Protein 9JL0 (pdb70)

Solvent-accessible surface area: 12323 Å² total; per-residue (Å²): 127,39,21,148,23,65,40,93,172,28,138,3,153,104,41,56,152,7,75,1,51,0,53,13,85,50,126,67,48,47,113,14,1,10,0,0,12,1,108,68,108,60,43,11,90,2,52,15,13,0,34,1,16,188,100,143,66,68,38,8,154,111,34,67,89,137,62,8,32,18,112,60,72,106,80,56,36,10,5,0,10,2,38,141,2,76,137,127,8,30,0,25,5,0,0,4,7,58,7,108,29,22,14,64,30,4,65,30,1,32,0,49,31,86,197,128,38,16,153,22,60,39,114,140,18,137,0,155,125,38,38,138,4,51,1,52,0,63,11,88,47,126,80,36,49,115,10,1,10,0,0,20,3,104,79,78,68,44,1,156,5,47,17,9,2,36,1,12,199,107,92,91,49,37,8,156,129,41,66,89,162,62,11,38,20,102,72,67,106,101,47,42,10,8,0,15,0,59,179,3,99,148,115,20,32,0,27,5,0,0,3,6,54,9,127,34,20,13,68,11,2,60,25,2,19,0,44,39,98,191

B-factor: mean 31.47, std 13.24, range [7.71, 86.8]

Secondary structure (DSSP, 8-state):
--EEESSS-EE--TT--EEEEEEE--SS--S-EEEEEE-SSTTPPEEEEEEE-SS-EEE-TTS-TTTEEEEEEETTEEEEEESS--GGG-EEEEEEEEETTEEEEPPPEEEE---/--EEESSS-EE--TT--EEEEEEE--SSPPS-EEEEEE-SSTTPPPEEEEEE-SS-EEE-TTS-TTTEEEEEEETTEEEEEESS--GGG-EEEEEEEEETTEEEE---EEEE---

Radius of gyration: 17.97 Å; Cα contacts (8 Å, |Δi|>4): 551; chains: 2; bounding box: 42×47×45 Å

Organism: Felis catus (NCBI:txid9685)

Foldseek 3Di:
DQWDKPQLAAADDFFAKDKIKIFGPDPFWDFWKWKWWWAPDPVTDIHTAWTDGPPDIDGDPPDDCCQKNKYAPDHRMIMIMGRGDDQVRFGWMWMWIAGPNDIDIDDTHGHYYDD/DQKDKDQLAAADDFFAKDKIKIFGPDPDFDFWKWKWWFAPDPPTDIHTAWIEGPVDIDGDPVDDCCQKHKYDPDRGMIMIMGRGDDQVRFGWMWMWTGDPNDIDIDDTHGHHYND

Nearest PDB structures (foldseek):
  5ebg-assembly1_B  TM=9.471E-01  e=9.983E-15  Bos taurus
  5edx-assembly1_B  TM=9.430E-01  e=2.008E-14  Sus scrofa
  3qzw-assembly2_I  TM=9.539E-01  e=2.627E-14  Homo sapiens
  2q3a-assembly1_B  TM=9.530E-01  e=9.046E-14  unclassified
  8v62-assembly1_D  TM=8.052E-01  e=4.785E-07  Lama glama

Structure (mmCIF, N/CA/C/O backbone):
data_9JL0
#
_entry.id   9JL0
#
_cell.length_a   132.750
_cell.length_b   132.750
_cell.length_c   44.660
_cell.angle_alpha   90.00
_cell.angle_beta   90.00
_cell.angle_gamma   90.00
#
_symmetry.space_group_name_H-M   'P 41 21 2'
#
loop_
_entity.id
_entity.type
_entity.pdbx_description
1 polymer 'T-cell surface glycoprotein CD8 alpha chain'
2 water water
#
loop_
_atom_site.group_PDB
_atom_site.id
_atom_site.type_symbol
_atom_site.label_atom_id
_atom_site.label_alt_id
_atom_site.label_comp_id
_atom_site.label_asym_id
_atom_site.label_entity_id
_atom_site.label_seq_id
_atom_site.pdbx_PDB_ins_code
_atom_site.Cartn_x
_atom_site.Cartn_y
_atom_site.Cartn_z
_atom_site.occupancy
_atom_site.B_iso_or_equiv
_atom_site.auth_seq_id
_atom_site.auth_comp_id
_atom_site.auth_asym_id
_atom_site.auth_atom_id
_atom_site.pdbx_PDB_model_num
ATOM 1 N N . SER A 1 3 ? 49.372 26.680 7.459 1.00 58.06 3 SER A N 1
ATOM 2 C CA . SER A 1 3 ? 49.367 25.284 7.901 1.00 52.04 3 SER A CA 1
ATOM 3 C C . SER A 1 3 ? 47.935 24.764 8.042 1.00 38.89 3 SER A C 1
ATOM 4 O O . SER A 1 3 ? 47.360 24.767 9.125 1.00 38.79 3 SER A O 1
ATOM 7 N N . PRO A 1 4 ? 47.354 24.318 6.931 1.00 28.02 4 PRO A N 1
ATOM 8 C CA . PRO A 1 4 ? 45.992 23.766 6.991 1.00 21.33 4 PRO A CA 1
ATOM 9 C C . PRO A 1 4 ? 45.894 22.436 7.717 1.00 27.13 4 PRO A C 1
ATOM 10 O O . PRO A 1 4 ? 44.813 22.111 8.227 1.00 32.80 4 PRO A O 1
ATOM 14 N N . PHE A 1 5 ? 46.959 21.644 7.761 1.00 17.98 5 PHE A N 1
ATOM 15 C CA . PHE A 1 5 ? 46.860 20.286 8.262 1.00 16.76 5 PHE A CA 1
ATOM 16 C C . PHE A 1 5 ? 48.088 19.954 9.083 1.00 27.27 5 PHE A C 1
ATOM 17 O O . PHE A 1 5 ? 49.177 20.478 8.839 1.00 23.52 5 PHE A O 1
ATOM 25 N N . ARG A 1 6 ? 47.903 19.044 10.034 1.00 25.25 6 ARG A N 1
ATOM 26 C CA . ARG A 1 6 ? 49.006 18.380 10.706 1.00 23.17 6 ARG A CA 1
ATOM 27 C C . ARG A 1 6 ? 48.967 16.904 10.329 1.00 33.39 6 ARG A C 1
ATOM 28 O O . ARG A 1 6 ? 47.925 16.248 10.464 1.00 22.48 6 ARG A O 1
ATOM 36 N N . LEU A 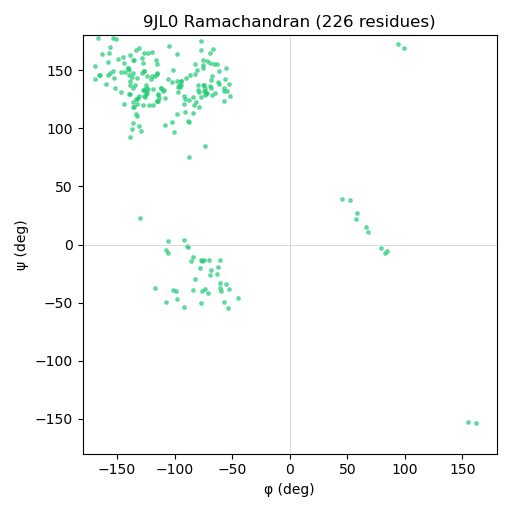1 7 ? 50.092 16.407 9.820 1.00 23.01 7 LEU A N 1
ATOM 37 C CA . LEU A 1 7 ? 50.242 15.042 9.350 1.00 17.24 7 LEU A CA 1
ATOM 38 C C . LEU A 1 7 ? 51.139 14.316 10.339 1.00 18.51 7 LEU A C 1
ATOM 39 O O . LEU A 1 7 ? 52.185 14.844 10.723 1.00 21.21 7 LEU A O 1
ATOM 44 N N . SER A 1 8 ? 50.744 13.125 10.761 1.00 19.82 8 SER A N 1
ATOM 45 C CA . SER A 1 8 ? 51.481 12.729 11.950 1.00 37.19 8 SER A CA 1
ATOM 46 C C . SER A 1 8 ? 52.700 11.926 11.516 1.00 56.03 8 SER A C 1
ATOM 47 O O . SER A 1 8 ? 53.822 12.279 11.903 1.00 76.30 8 SER A O 1
ATOM 50 N N . PRO A 1 9 ? 52.558 10.869 10.714 1.00 35.01 9 PRO A N 1
ATOM 51 C CA . PRO A 1 9 ? 53.707 10.445 9.906 1.00 20.74 9 PRO A CA 1
ATOM 52 C C . PRO A 1 9 ? 53.775 11.404 8.720 1.00 22.47 9 PRO A C 1
ATOM 53 O O . PRO A 1 9 ? 52.807 11.521 7.964 1.00 19.00 9 PRO A O 1
ATOM 57 N N . VAL A 1 10 ? 54.880 12.149 8.610 1.00 15.26 10 VAL A N 1
ATOM 58 C CA . VAL A 1 10 ? 55.045 13.026 7.451 1.00 16.80 10 VAL A CA 1
ATOM 59 C C . VAL A 1 10 ? 55.649 12.272 6.281 1.00 21.57 10 VAL A C 1
ATOM 60 O O . VAL A 1 10 ? 55.577 12.749 5.138 1.00 24.29 10 VAL A O 1
ATOM 64 N N . ARG A 1 11 ? 56.192 11.100 6.553 1.00 25.55 11 ARG A N 1
ATOM 65 C CA . ARG A 1 11 ? 56.784 10.239 5.510 1.00 25.37 11 ARG A CA 1
ATOM 66 C C . ARG A 1 11 ? 56.806 8.794 6.008 1.00 24.21 11 ARG A C 1
ATOM 67 O O . ARG A 1 11 ? 56.962 8.595 7.202 1.00 22.08 11 ARG A O 1
ATOM 75 N N . VAL A 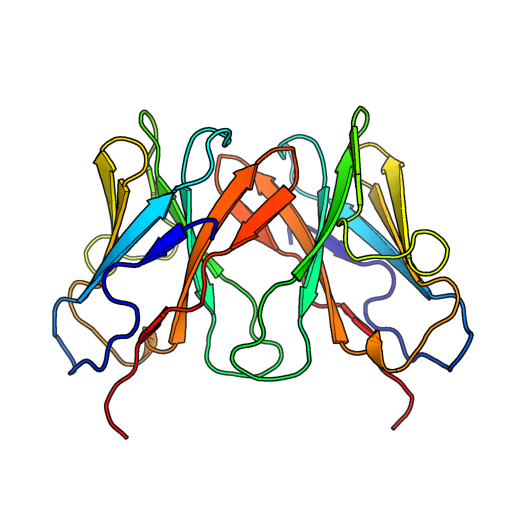1 12 ? 56.623 7.846 5.100 1.00 19.75 12 VAL A N 1
ATOM 76 C CA . VAL A 1 12 ? 56.743 6.440 5.462 1.00 26.99 12 VAL A CA 1
ATOM 77 C C . VAL A 1 12 ? 57.739 5.782 4.526 1.00 21.58 12 VAL A C 1
ATOM 78 O O . VAL A 1 12 ? 57.595 5.861 3.301 1.00 27.46 12 VAL A O 1
ATOM 82 N N . GLU A 1 13 ? 58.732 5.125 5.100 1.00 15.63 13 GLU A N 1
ATOM 83 C CA . GLU A 1 13 ? 59.566 4.169 4.379 1.00 30.19 13 GLU A CA 1
ATOM 84 C C . GLU A 1 13 ? 59.178 2.787 4.892 1.00 25.16 13 GLU A C 1
ATOM 85 O O . GLU A 1 13 ? 59.559 2.403 6.000 1.00 31.74 13 GLU A O 1
ATOM 91 N N . GLY A 1 14 ? 58.398 2.048 4.100 1.00 30.17 14 GLY A N 1
ATOM 92 C CA . GLY A 1 14 ? 57.800 0.811 4.558 1.00 28.72 14 GLY A CA 1
ATOM 93 C C . GLY A 1 14 ? 58.465 -0.441 4.007 1.00 27.73 14 GLY A C 1
ATOM 94 O O . GLY A 1 14 ? 59.314 -0.397 3.127 1.00 28.66 14 GLY A O 1
ATOM 95 N N . ARG A 1 15 ? 58.068 -1.583 4.563 1.00 28.54 15 ARG A N 1
ATOM 96 C CA . ARG A 1 15 ? 58.403 -2.873 3.981 1.00 20.88 15 ARG A CA 1
ATOM 97 C C . ARG A 1 15 ? 57.121 -3.550 3.532 1.00 17.66 15 ARG A C 1
ATOM 98 O O . ARG A 1 15 ? 56.041 -3.253 4.040 1.00 26.08 15 ARG A O 1
ATOM 106 N N . LEU A 1 16 ? 57.243 -4.453 2.565 1.00 21.44 16 LEU A N 1
ATOM 107 C CA . LEU A 1 16 ? 56.075 -5.156 2.045 1.00 22.86 16 LEU A CA 1
ATOM 108 C C . LEU A 1 16 ? 55.326 -5.871 3.162 1.00 23.11 16 LEU A C 1
ATOM 109 O O . LEU A 1 16 ? 55.932 -6.402 4.097 1.00 22.09 16 LEU A O 1
ATOM 114 N N . GLY A 1 17 ? 53.994 -5.863 3.074 1.00 16.58 17 GLY A N 1
ATOM 115 C CA . GLY A 1 17 ? 53.169 -6.587 4.019 1.00 18.59 17 GLY A CA 1
ATOM 116 C C . GLY A 1 17 ? 52.888 -5.870 5.322 1.00 19.28 17 GLY A C 1
ATOM 117 O O . GLY A 1 17 ? 52.063 -6.346 6.111 1.00 26.89 17 GLY A O 1
ATOM 118 N N . GLN A 1 18 ? 53.513 -4.729 5.560 1.00 19.02 18 GLN A N 1
ATOM 119 C CA . GLN A 1 18 ? 53.375 -4.032 6.821 1.00 17.36 18 GLN A CA 1
ATOM 120 C C . GLN A 1 18 ? 52.103 -3.195 6.839 1.00 21.16 18 GLN A C 1
ATOM 121 O O . GLN A 1 18 ? 51.637 -2.708 5.803 1.00 18.47 18 GLN A O 1
ATOM 127 N N . ARG A 1 19 ? 51.509 -3.087 8.030 1.00 17.17 19 ARG A N 1
ATOM 128 C CA . ARG A 1 19 ? 50.385 -2.195 8.247 1.00 17.17 19 ARG A CA 1
ATOM 129 C C . ARG A 1 19 ? 50.900 -0.759 8.371 1.00 15.72 19 ARG A C 1
ATOM 130 O O . ARG A 1 19 ? 51.818 -0.485 9.147 1.00 27.52 19 ARG A O 1
ATOM 138 N N . VAL A 1 20 ? 50.336 0.138 7.570 1.00 14.21 20 VAL A N 1
ATOM 139 C CA . VAL A 1 20 ? 50.720 1.547 7.506 1.00 14.45 20 VAL A CA 1
ATOM 140 C C . VAL A 1 20 ? 49.484 2.369 7.821 1.00 17.27 20 VAL A C 1
ATOM 141 O O . VAL A 1 20 ? 48.477 2.278 7.104 1.00 23.02 20 VAL A O 1
ATOM 145 N N . GLU A 1 21 ? 49.547 3.173 8.876 1.00 16.97 21 GLU A N 1
ATOM 146 C CA . GLU A 1 21 ? 48.434 4.046 9.219 1.00 17.38 21 GLU A CA 1
ATOM 147 C C . GLU A 1 21 ? 48.863 5.498 9.071 1.00 15.19 21 GLU A C 1
ATOM 148 O O . GLU A 1 21 ? 49.842 5.922 9.688 1.00 20.21 21 GLU A O 1
ATOM 154 N N . LEU A 1 22 ? 48.133 6.252 8.247 1.00 24.90 22 LEU A N 1
ATOM 155 C CA . LEU A 1 22 ? 48.320 7.691 8.088 1.00 19.03 22 LEU A CA 1
ATOM 156 C C . LEU A 1 22 ? 47.255 8.467 8.860 1.00 20.05 22 LEU A C 1
ATOM 157 O O . LEU A 1 22 ? 46.122 8.005 9.028 1.00 17.31 22 LEU A O 1
ATOM 162 N N . GLN A 1 23 ? 47.620 9.670 9.309 1.00 17.99 23 GLN A N 1
ATOM 163 C CA . GLN A 1 23 ? 46.691 10.494 10.061 1.00 16.12 23 GLN A CA 1
ATOM 164 C C . GLN A 1 23 ? 46.765 11.939 9.609 1.00 21.45 23 GLN A C 1
ATOM 165 O O . GLN A 1 23 ? 47.846 12.469 9.317 1.00 23.78 23 GLN A O 1
ATOM 171 N N . CYS A 1 24 ? 45.595 12.568 9.621 1.00 26.62 24 CYS A N 1
ATOM 172 C CA . CYS A 1 24 ? 45.364 13.917 9.138 1.00 29.26 24 CYS A CA 1
ATOM 173 C C . CYS A 1 24 ? 44.584 14.669 10.202 1.00 31.27 24 CYS A C 1
ATOM 174 O O . CYS A 1 24 ? 43.510 14.207 10.613 1.00 25.04 24 CYS A O 1
ATOM 177 N N . GLU A 1 25 ? 45.087 15.818 10.629 1.00 23.05 25 GLU A N 1
ATOM 178 C CA . GLU A 1 25 ? 44.334 16.708 11.509 1.00 22.09 25 GLU A CA 1
ATOM 179 C C . GLU A 1 25 ? 44.049 18.019 10.784 1.00 17.25 25 GLU A C 1
ATOM 180 O O . GLU A 1 25 ? 44.974 18.704 10.330 1.00 22.62 25 GLU A O 1
ATOM 186 N N . VAL A 1 26 ? 42.776 18.372 10.686 1.00 23.01 26 VAL A N 1
ATOM 187 C CA . VAL A 1 26 ? 42.401 19.645 10.083 1.00 28.04 26 VAL A CA 1
ATOM 188 C C . VAL A 1 26 ? 42.562 20.743 11.132 1.00 32.41 26 VAL A C 1
ATOM 189 O O . VAL A 1 26 ? 41.967 20.672 12.214 1.00 26.81 26 VAL A O 1
ATOM 193 N N . LEU A 1 27 ? 43.382 21.752 10.817 1.00 30.37 27 LEU A N 1
ATOM 194 C CA . LEU A 1 27 ? 43.655 22.859 11.728 1.00 30.95 27 LEU A CA 1
ATOM 195 C C . LEU A 1 27 ? 42.956 24.162 11.336 1.00 30.50 27 LEU A C 1
ATOM 196 O O . LEU A 1 27 ? 43.023 25.132 12.101 1.00 26.33 27 LEU A O 1
ATOM 201 N N . LEU A 1 28 ? 42.308 24.217 10.173 1.00 34.71 28 LEU A N 1
ATOM 202 C CA . LEU A 1 28 ? 41.507 25.383 9.808 1.00 32.50 28 LEU A CA 1
ATOM 203 C C . LEU A 1 28 ? 40.289 25.493 10.717 1.00 36.39 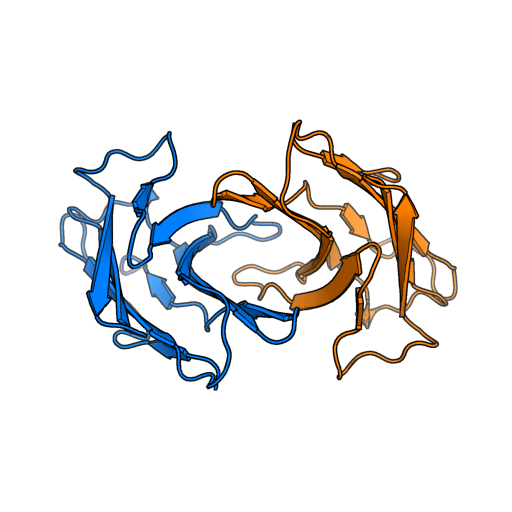28 LEU A C 1
ATOM 204 O O . LEU A 1 28 ? 39.705 24.484 11.134 1.00 38.97 28 LEU A O 1
ATOM 209 N N . SER A 1 29 ? 39.898 26.734 11.019 1.00 40.20 29 SER A N 1
ATOM 210 C CA . SER A 1 29 ? 38.814 26.962 11.970 1.00 47.23 29 SER A CA 1
ATOM 211 C C . SER A 1 29 ? 37.446 26.830 11.318 1.00 51.00 29 SER A C 1
ATOM 212 O O . SER A 1 29 ? 36.472 26.468 11.993 1.00 57.14 29 SER A O 1
ATOM 215 N N . SER A 1 30 ? 37.349 27.137 10.030 1.00 31.36 30 SER A N 1
ATOM 216 C CA . SER A 1 30 ? 36.143 26.891 9.256 1.00 37.61 30 SER A CA 1
ATOM 217 C C . SER A 1 30 ? 36.455 25.841 8.198 1.00 39.99 30 SER A C 1
ATOM 218 O O . SER A 1 30 ? 37.434 25.974 7.459 1.00 54.31 30 SER A O 1
ATOM 221 N N . ALA A 1 31 ? 35.638 24.827 8.133 1.00 36.60 31 ALA A N 1
ATOM 222 C CA . ALA A 1 31 ? 35.816 23.811 7.095 1.00 31.29 31 ALA A CA 1
ATOM 223 C C . ALA A 1 31 ? 34.488 23.127 6.871 1.00 32.84 31 ALA A C 1
ATOM 224 O O . ALA A 1 31 ? 33.706 23.011 7.795 1.00 30.16 31 ALA A O 1
ATOM 226 N N . ALA A 1 32 ? 34.279 22.718 5.641 1.00 30.22 32 ALA A N 1
ATOM 227 C CA . ALA A 1 32 ? 33.066 21.983 5.300 1.00 37.20 32 ALA A CA 1
ATOM 228 C C . ALA A 1 32 ? 33.071 20.647 6.019 1.00 43.11 32 ALA A C 1
ATOM 229 O O . ALA A 1 32 ? 34.131 20.137 6.357 1.00 42.43 32 ALA A O 1
ATOM 231 N N . PRO A 1 33 ? 31.893 20.068 6.250 1.00 43.57 33 PRO A N 1
ATOM 232 C CA . PRO A 1 33 ? 31.845 18.759 6.846 1.00 49.56 33 PRO A CA 1
ATOM 233 C C . PRO A 1 33 ? 32.713 17.709 6.130 1.00 46.60 33 PRO A C 1
ATOM 234 O O . PRO A 1 33 ? 32.623 17.596 4.936 1.00 37.48 33 PRO A O 1
ATOM 238 N N . GLY A 1 34 ? 33.573 17.013 6.874 1.00 43.51 34 GLY A N 1
ATOM 239 C CA . GLY A 1 34 ? 34.316 15.887 6.290 1.00 41.64 34 GLY A CA 1
ATOM 240 C C . GLY A 1 34 ? 35.738 16.106 5.843 1.00 40.41 34 GLY A C 1
ATOM 241 O O . GLY A 1 34 ? 36.177 17.240 5.803 1.00 43.12 34 GLY A O 1
ATOM 242 N N . CYS A 1 35 ? 36.420 15.010 5.547 1.00 30.83 35 CYS A N 1
ATOM 243 C CA . CYS A 1 35 ? 37.796 15.043 5.021 1.00 25.79 35 CYS A CA 1
ATOM 244 C C . CYS A 1 35 ? 37.894 13.978 3.933 1.00 17.14 35 CYS A C 1
ATOM 245 O O . CYS A 1 35 ? 37.205 12.981 4.006 1.00 22.05 35 CYS A O 1
ATOM 248 N N . THR A 1 36 ? 38.746 14.224 2.960 1.00 15.45 36 THR A N 1
ATOM 249 C CA . THR A 1 36 ? 38.917 13.286 1.835 1.00 22.95 36 THR A CA 1
ATOM 250 C C . THR A 1 36 ? 40.382 12.847 1.720 1.00 24.51 36 THR A C 1
ATOM 251 O O . THR A 1 36 ? 41.256 13.681 1.809 1.00 24.80 36 THR A O 1
ATOM 255 N N . TRP A 1 37 ? 40.601 11.553 1.549 1.00 24.15 37 TRP A N 1
ATOM 256 C CA . TRP A 1 37 ? 41.933 11.001 1.322 1.00 21.33 37 TRP A CA 1
ATOM 257 C C . TRP A 1 37 ? 42.162 10.799 -0.176 1.00 24.11 37 TRP A C 1
ATOM 258 O O . TRP A 1 37 ? 41.324 10.210 -0.869 1.00 21.24 37 TRP A O 1
ATOM 269 N N . LEU A 1 38 ? 43.302 11.276 -0.666 1.00 18.20 38 LEU A N 1
ATOM 270 C CA . LEU A 1 38 ? 43.638 11.193 -2.076 1.00 21.58 38 LEU A CA 1
ATOM 271 C C . LEU A 1 38 ? 44.962 10.460 -2.246 1.00 21.30 38 LEU A C 1
ATOM 272 O O . LEU A 1 38 ? 45.731 10.288 -1.296 1.00 18.82 38 LEU A O 1
ATOM 277 N N . PHE A 1 39 ? 45.231 10.040 -3.480 1.00 20.07 39 PHE A N 1
ATOM 278 C CA . PHE A 1 39 ? 46.449 9.307 -3.805 1.00 19.53 39 PHE A CA 1
ATOM 279 C C . PHE A 1 39 ? 46.976 9.800 -5.137 1.00 26.58 39 PHE A C 1
ATOM 280 O O . PHE A 1 39 ? 46.193 10.119 -6.041 1.00 21.33 39 PHE A O 1
ATOM 288 N N . GLN A 1 40 ? 48.298 9.829 -5.271 1.00 14.10 40 GLN A N 1
ATOM 289 C CA . GLN A 1 40 ? 48.911 10.209 -6.538 1.00 14.86 40 GLN A CA 1
ATOM 290 C C . GLN A 1 40 ? 50.112 9.317 -6.826 1.00 15.52 40 GLN A C 1
ATOM 291 O O . GLN A 1 40 ? 50.974 9.134 -5.962 1.00 20.49 40 GLN A O 1
ATOM 297 N N . LYS A 1 41 ? 50.152 8.748 -8.027 1.00 15.07 41 LYS A N 1
ATOM 298 C CA . LYS A 1 41 ? 51.256 7.882 -8.417 1.00 20.61 41 LYS A CA 1
ATOM 299 C C . LYS A 1 41 ? 52.513 8.701 -8.644 1.00 14.72 41 LYS A C 1
ATOM 300 O O . LYS A 1 41 ? 52.458 9.897 -8.919 1.00 24.04 41 LYS A O 1
ATOM 306 N N . ASN A 1 42 ? 53.659 8.031 -8.551 1.00 21.58 42 ASN A N 1
ATOM 307 C CA . ASN A 1 42 ? 54.958 8.705 -8.626 1.00 25.24 42 ASN A CA 1
ATOM 308 C C . ASN A 1 42 ? 55.429 8.833 -10.072 1.00 21.87 42 ASN A C 1
ATOM 309 O O . ASN A 1 42 ? 56.336 8.128 -10.521 1.00 31.78 42 ASN A O 1
ATOM 314 N N . GLU A 1 43 ? 54.825 9.767 -10.796 1.00 27.20 43 GLU A N 1
ATOM 315 C CA . GLU A 1 43 ? 55.009 9.924 -12.231 1.00 27.98 43 GLU A CA 1
ATOM 316 C C . GLU A 1 43 ? 54.636 11.352 -12.602 1.00 30.39 43 GLU A C 1
ATOM 317 O O . GLU A 1 43 ? 53.887 12.007 -11.864 1.00 26.23 43 GLU A O 1
ATOM 323 N N . PRO A 1 44 ? 55.137 11.876 -13.716 1.00 30.50 44 PRO A N 1
ATOM 324 C CA . PRO A 1 44 ? 54.615 13.151 -14.217 1.00 30.70 44 PRO A CA 1
ATOM 325 C C . PRO A 1 44 ? 53.255 12.972 -14.870 1.00 31.17 44 PRO A C 1
ATOM 326 O O . PRO A 1 44 ? 52.925 11.901 -15.378 1.00 31.01 44 PRO A O 1
ATOM 330 N N . ALA A 1 45 ? 52.472 14.051 -14.868 1.00 30.67 45 ALA A N 1
ATOM 331 C CA . ALA A 1 45 ? 51.081 14.011 -15.309 1.00 29.97 45 ALA A CA 1
ATOM 332 C C . ALA A 1 45 ? 50.254 13.002 -14.514 1.00 32.39 45 ALA A C 1
ATOM 333 O O . ALA A 1 45 ? 49.202 12.557 -14.978 1.00 35.16 45 ALA A O 1
ATOM 335 N N . ALA A 1 46 ? 50.693 12.630 -13.310 1.00 37.03 46 ALA A N 1
ATOM 336 C CA . ALA A 1 46 ? 49.937 11.678 -12.505 1.00 29.44 46 ALA A CA 1
ATOM 337 C C . ALA A 1 46 ? 48.698 12.357 -11.947 1.00 28.90 46 ALA A C 1
ATOM 338 O O . ALA A 1 46 ? 48.777 13.461 -11.409 1.00 29.66 46 ALA A O 1
ATOM 340 N N . ARG A 1 47 ? 47.558 11.698 -12.079 1.00 28.56 47 ARG A N 1
ATOM 341 C CA . ARG A 1 47 ? 46.300 12.275 -11.636 1.00 33.11 47 ARG A CA 1
ATOM 342 C C . ARG A 1 47 ? 46.021 11.897 -10.182 1.00 28.39 47 ARG A C 1
ATOM 343 O O . ARG A 1 47 ? 46.342 10.780 -9.760 1.00 23.91 47 ARG A O 1
ATOM 351 N N . PRO A 1 48 ? 45.438 12.813 -9.411 1.00 22.42 48 PRO A N 1
ATOM 352 C CA . PRO A 1 48 ? 44.988 12.455 -8.066 1.00 21.72 48 PRO A CA 1
ATOM 353 C C . PRO A 1 48 ? 43.816 11.494 -8.142 1.00 26.73 48 PRO A C 1
ATOM 354 O O . PRO A 1 48 ? 42.944 11.608 -9.008 1.00 26.29 48 PRO A O 1
ATOM 358 N N . ILE A 1 49 ? 43.810 10.539 -7.237 1.00 23.39 49 ILE A N 1
ATOM 359 C CA . ILE A 1 49 ? 42.747 9.507 -7.206 1.00 28.22 49 ILE A CA 1
ATOM 360 C C . ILE A 1 49 ? 42.003 9.580 -5.879 1.00 26.15 49 ILE A C 1
ATOM 361 O O . ILE A 1 49 ? 42.658 9.654 -4.841 1.00 24.79 49 ILE A O 1
ATOM 366 N N . PHE A 1 50 ? 40.676 9.538 -5.934 1.00 21.11 50 PHE A N 1
ATOM 367 C CA . PHE A 1 50 ? 39.868 9.492 -4.695 1.00 23.08 50 PHE A CA 1
ATOM 368 C C . PHE A 1 50 ? 39.951 8.104 -4.064 1.00 27.57 50 PHE A C 1
ATOM 369 O O . PHE A 1 50 ? 39.797 7.116 -4.754 1.00 29.13 50 PHE A O 1
ATOM 377 N N . LEU A 1 51 ? 40.202 8.075 -2.765 1.00 28.61 51 LEU A N 1
ATOM 378 C CA . LEU A 1 51 ? 40.276 6.816 -2.002 1.00 27.16 51 LEU A CA 1
ATOM 379 C C . LEU A 1 51 ? 39.217 6.695 -0.911 1.00 24.15 51 LEU A C 1
ATOM 380 O O . LEU A 1 51 ? 38.692 5.610 -0.726 1.00 20.34 51 LEU A O 1
ATOM 385 N N . ALA A 1 52 ? 38.902 7.800 -0.247 1.00 19.70 52 ALA A N 1
ATOM 386 C CA . ALA A 1 52 ? 37.853 7.725 0.781 1.00 20.72 52 ALA A CA 1
ATOM 387 C C . ALA A 1 52 ? 37.318 9.073 1.254 1.00 18.47 52 ALA A C 1
ATOM 388 O O . ALA A 1 52 ? 38.056 10.034 1.278 1.00 23.96 52 ALA A O 1
ATOM 390 N N . TYR A 1 53 ? 36.034 9.091 1.578 1.00 21.10 53 TYR A N 1
ATOM 391 C CA . TYR A 1 53 ? 35.407 10.273 2.194 1.00 23.09 53 TYR A CA 1
ATOM 392 C C . TYR A 1 53 ? 34.987 9.871 3.605 1.00 23.67 53 TYR A C 1
ATOM 393 O O . TYR A 1 53 ? 34.326 8.866 3.778 1.00 22.73 53 TYR A O 1
ATOM 402 N N . LEU A 1 54 ? 35.390 10.669 4.575 1.00 26.14 54 LEU A N 1
ATOM 403 C CA . LEU A 1 54 ? 35.098 10.374 5.996 1.00 25.05 54 LEU A CA 1
ATOM 404 C C . LEU A 1 54 ? 34.378 11.560 6.643 1.00 20.34 54 LEU A C 1
ATOM 405 O O . LEU A 1 54 ? 34.776 12.683 6.405 1.00 18.43 54 LEU A O 1
ATOM 410 N N . SER A 1 55 ? 33.326 11.279 7.405 1.00 26.86 55 SER A N 1
ATOM 411 C CA . SER A 1 55 ? 32.600 12.313 8.134 1.00 27.84 55 SER A CA 1
ATOM 412 C C . SER A 1 55 ? 31.887 11.676 9.317 1.00 30.48 55 SER A C 1
ATOM 413 O O . SER A 1 55 ? 31.809 10.455 9.435 1.00 32.07 55 SER A O 1
ATOM 416 N N . ARG A 1 56 ? 31.357 12.538 10.190 1.00 37.29 56 ARG A N 1
ATOM 417 C CA . ARG A 1 56 ? 30.490 12.111 11.291 1.00 38.69 56 ARG A CA 1
ATOM 418 C C . ARG A 1 56 ? 29.436 11.094 10.848 1.00 37.88 56 ARG A C 1
ATOM 419 O O . ARG A 1 56 ? 29.202 10.097 11.535 1.00 32.48 56 ARG A O 1
ATOM 427 N N . SER A 1 57 ? 28.760 11.342 9.723 1.00 44.42 57 SER A N 1
ATOM 428 C CA . SER A 1 57 ? 27.625 10.502 9.350 1.00 44.68 57 SER A CA 1
ATOM 429 C C . SER A 1 57 ? 27.987 9.421 8.337 1.00 52.92 57 SER A C 1
ATOM 430 O O . SER A 1 57 ? 27.606 8.261 8.512 1.00 59.84 57 SER A O 1
ATOM 433 N N . ARG A 1 58 ? 28.709 9.777 7.276 1.00 56.66 58 ARG A N 1
ATOM 434 C CA . ARG A 1 58 ? 28.958 8.873 6.166 1.00 47.91 58 ARG A CA 1
ATOM 435 C C . ARG A 1 58 ? 30.439 8.538 6.046 1.00 43.97 58 ARG A C 1
ATOM 436 O O . ARG A 1 58 ? 31.312 9.357 6.344 1.00 45.82 58 ARG A O 1
ATOM 444 N N . THR A 1 59 ? 30.698 7.309 5.605 1.00 44.70 59 THR A N 1
ATOM 445 C CA . THR A 1 59 ? 32.011 6.836 5.186 1.00 40.22 59 THR A CA 1
ATOM 446 C C . THR A 1 59 ? 31.870 6.257 3.789 1.00 36.07 59 THR A C 1
ATOM 447 O O . THR A 1 59 ? 31.014 5.402 3.551 1.00 36.70 59 THR A O 1
ATOM 451 N N . LYS A 1 60 ? 32.706 6.713 2.871 1.00 30.94 60 LYS A N 1
ATOM 452 C CA . LYS A 1 60 ? 32.572 6.344 1.467 1.00 25.20 60 LYS A CA 1
ATOM 453 C C . LYS A 1 60 ? 33.929 5.927 0.937 1.00 23.18 60 LYS A C 1
ATOM 454 O O . LYS A 1 60 ? 34.813 6.766 0.764 1.00 27.96 60 LYS A O 1
ATOM 460 N N . LEU A 1 61 ? 34.079 4.643 0.661 1.00 19.82 61 LEU A N 1
ATOM 461 C CA . LEU A 1 61 ? 35.289 4.117 0.057 1.00 22.22 61 LEU A CA 1
ATOM 462 C C . LEU A 1 61 ? 35.141 4.039 -1.462 1.00 23.26 61 LEU A C 1
ATOM 463 O O . LEU A 1 61 ? 34.068 3.711 -1.979 1.00 22.73 61 LEU A O 1
ATOM 468 N N . ALA A 1 62 ? 36.216 4.367 -2.177 1.00 22.67 62 ALA A N 1
ATOM 469 C CA . ALA A 1 62 ? 36.197 4.248 -3.629 1.00 19.44 62 ALA A CA 1
ATOM 470 C C . ALA A 1 62 ? 35.763 2.845 -4.034 1.00 19.97 62 ALA A C 1
ATOM 471 O O . ALA A 1 62 ? 36.185 1.851 -3.438 1.00 27.89 62 ALA A O 1
ATOM 473 N N . GLU A 1 63 ? 34.911 2.769 -5.060 1.00 23.61 63 GLU A N 1
ATOM 474 C CA . GLU A 1 63 ? 34.208 1.521 -5.350 1.00 28.00 63 GLU A CA 1
ATOM 475 C C . GLU A 1 63 ? 35.160 0.393 -5.722 1.00 25.82 63 GLU A C 1
ATOM 476 O O . GLU A 1 63 ? 34.820 -0.778 -5.536 1.00 35.64 63 GLU A O 1
ATOM 482 N N . GLU A 1 64 ? 36.342 0.712 -6.244 1.00 23.10 64 GLU A N 1
ATOM 483 C CA . GLU A 1 64 ? 37.288 -0.297 -6.708 1.00 28.94 64 GLU A CA 1
ATOM 484 C C . GLU A 1 64 ? 38.243 -0.798 -5.620 1.00 38.21 64 GLU A C 1
ATOM 485 O O . GLU A 1 64 ? 39.053 -1.685 -5.902 1.00 43.35 64 GLU A O 1
ATOM 491 N N . LEU A 1 65 ? 38.175 -0.272 -4.394 1.00 34.00 65 LEU A N 1
ATOM 492 C CA . LEU A 1 65 ? 39.122 -0.644 -3.351 1.00 26.07 65 LEU A CA 1
ATOM 493 C C . LEU A 1 65 ? 38.574 -1.764 -2.482 1.00 26.11 65 LEU A C 1
ATOM 494 O O . LEU A 1 65 ? 37.394 -1.779 -2.124 1.00 29.69 65 LEU A O 1
ATOM 499 N N . ASP A 1 66 ? 39.445 -2.678 -2.123 1.00 23.73 66 ASP A N 1
ATOM 500 C CA . ASP A 1 66 ? 39.085 -3.753 -1.209 1.00 26.83 66 ASP A CA 1
ATOM 501 C C . ASP A 1 66 ? 39.213 -3.244 0.227 1.00 31.26 66 ASP A C 1
ATOM 502 O O . ASP A 1 66 ? 40.326 -2.974 0.685 1.00 28.32 66 ASP A O 1
ATOM 507 N N . PRO A 1 67 ? 38.107 -3.114 0.964 1.00 28.50 67 PRO A N 1
ATOM 508 C CA . PRO A 1 67 ? 38.184 -2.559 2.330 1.00 34.79 67 PRO A CA 1
ATOM 509 C C . PRO A 1 67 ? 39.052 -3.374 3.272 1.00 29.84 67 PRO A C 1
ATOM 510 O O . PRO A 1 67 ? 39.361 -2.888 4.361 1.00 32.52 67 PRO A O 1
ATOM 514 N N . LYS A 1 68 ? 39.434 -4.597 2.906 1.00 30.57 68 LYS A N 1
ATOM 515 C CA . LYS A 1 68 ? 40.392 -5.356 3.693 1.00 30.46 68 LYS A CA 1
ATOM 516 C C . LYS A 1 68 ? 41.831 -5.001 3.345 1.00 30.31 68 LYS A C 1
ATOM 517 O O . LYS A 1 68 ? 42.757 -5.422 4.047 1.00 27.48 68 LYS A O 1
ATOM 523 N N . GLN A 1 69 ? 42.047 -4.258 2.270 1.00 22.15 69 GLN A N 1
ATOM 524 C CA . GLN A 1 69 ? 43.381 -3.785 1.941 1.00 22.71 69 GLN A CA 1
ATOM 525 C C . GLN A 1 69 ? 43.586 -2.333 2.327 1.00 19.90 69 GLN A C 1
ATOM 526 O O . GLN A 1 69 ? 44.668 -1.962 2.801 1.00 21.83 69 GLN A O 1
ATOM 532 N N . ILE A 1 70 ? 42.576 -1.496 2.125 1.00 23.41 70 ILE A N 1
ATOM 533 C CA . ILE A 1 70 ? 42.671 -0.073 2.424 1.00 23.04 70 ILE A CA 1
ATOM 534 C C . ILE A 1 70 ? 41.362 0.349 3.062 1.00 27.24 70 ILE A C 1
ATOM 535 O O . ILE A 1 70 ? 40.282 0.052 2.535 1.00 28.35 70 ILE A O 1
ATOM 540 N N . SER A 1 71 ? 41.452 1.026 4.201 1.00 20.34 71 SER A N 1
ATOM 541 C CA . SER A 1 71 ? 40.260 1.504 4.881 1.00 17.84 71 SER A CA 1
ATOM 542 C C . SER A 1 71 ? 40.547 2.847 5.537 1.00 20.65 71 SER A C 1
ATOM 543 O O . SER A 1 71 ? 41.699 3.240 5.732 1.00 21.17 71 SER A O 1
ATOM 546 N N . GLY A 1 72 ? 39.474 3.570 5.855 1.00 32.32 72 GLY A N 1
ATOM 547 C CA . GLY A 1 72 ? 39.596 4.853 6.509 1.00 37.68 72 GLY A CA 1
ATOM 548 C C . GLY A 1 72 ? 38.764 4.904 7.776 1.00 29.37 72 GLY A C 1
ATOM 549 O O . GLY A 1 72 ? 37.890 4.069 8.010 1.00 27.55 72 GLY A O 1
ATOM 550 N N . GLN A 1 73 ? 39.051 5.911 8.597 1.00 27.05 73 GLN A N 1
ATOM 551 C CA . GLN A 1 73 ? 38.289 6.099 9.823 1.00 31.07 73 GLN A CA 1
ATOM 552 C C . GLN A 1 73 ? 38.434 7.527 10.333 1.00 26.03 73 GLN A C 1
ATOM 553 O O . GLN A 1 73 ? 39.534 8.091 10.343 1.00 20.61 73 GLN A O 1
ATOM 559 N N . ARG A 1 74 ? 37.314 8.091 10.777 1.00 24.29 74 ARG A N 1
ATOM 560 C CA . ARG A 1 74 ? 37.300 9.365 11.488 1.00 24.59 74 ARG A CA 1
ATOM 561 C C . ARG A 1 74 ? 37.484 9.093 12.975 1.00 23.59 74 ARG A C 1
ATOM 562 O O . ARG A 1 74 ? 36.583 8.570 13.628 1.00 28.96 74 ARG A O 1
ATOM 570 N N . ILE A 1 75 ? 38.646 9.386 13.537 1.00 23.08 75 ILE A N 1
ATOM 571 C CA . ILE A 1 75 ? 38.922 9.059 14.963 1.00 23.81 75 ILE A CA 1
ATOM 572 C C . ILE A 1 75 ? 38.101 9.989 15.850 1.00 28.40 75 ILE A C 1
ATOM 573 O O . ILE A 1 75 ? 37.579 9.520 16.857 1.00 33.72 75 ILE A O 1
ATOM 578 N N . GLN A 1 76 ? 38.040 11.254 15.480 1.00 24.31 76 GLN A N 1
ATOM 579 C CA . GLN A 1 76 ? 37.283 12.270 16.227 1.00 27.45 76 GLN A CA 1
ATOM 580 C C . GLN A 1 76 ? 37.188 13.478 15.298 1.00 27.67 76 GLN A C 1
ATOM 581 O O . GLN A 1 76 ? 37.726 13.406 14.207 1.00 34.04 76 GLN A O 1
ATOM 587 N N . ASP A 1 77 ? 36.509 14.527 15.723 1.00 27.09 77 ASP A N 1
ATOM 588 C CA . ASP A 1 77 ? 36.429 15.755 14.907 1.00 30.93 77 ASP A CA 1
ATOM 589 C C . ASP A 1 77 ? 37.827 16.272 14.623 1.00 29.89 77 ASP A C 1
ATOM 590 O O . ASP A 1 77 ? 38.617 16.269 15.548 1.00 25.33 77 ASP A O 1
ATOM 595 N N . THR A 1 78 ? 38.101 16.655 13.368 1.00 34.83 78 THR A N 1
ATOM 596 C CA . THR A 1 78 ? 39.422 17.215 12.950 1.00 31.66 78 THR A CA 1
ATOM 597 C C . THR A 1 78 ? 40.528 16.155 13.072 1.00 28.38 78 THR A C 1
ATOM 598 O O . THR A 1 78 ? 41.698 16.548 13.012 1.00 27.19 78 THR A O 1
ATOM 602 N N . LEU A 1 79 ? 40.178 14.874 13.213 1.00 18.50 79 LEU A N 1
ATOM 603 C CA . LEU A 1 79 ? 41.169 13.778 13.117 1.00 19.99 79 LEU A CA 1
ATOM 604 C C . LEU A 1 79 ? 40.669 12.608 12.270 1.00 22.60 79 LEU A C 1
ATOM 605 O O . LEU A 1 79 ? 39.713 11.962 12.636 1.00 23.26 79 LEU A O 1
ATOM 610 N N . TYR A 1 80 ? 41.387 12.348 11.199 1.00 30.02 80 TYR A N 1
ATOM 611 C CA . TYR A 1 80 ? 41.051 11.304 10.205 1.00 25.12 80 TYR A CA 1
ATOM 612 C C . TYR A 1 80 ? 42.236 10.375 9.942 1.00 24.31 80 TYR A C 1
ATOM 613 O O . TYR A 1 80 ? 43.376 10.804 9.960 1.00 20.96 80 TYR A O 1
ATOM 622 N N . SER A 1 81 ? 41.910 9.123 9.661 1.00 16.68 81 SER A N 1
ATOM 623 C CA . SER A 1 81 ? 42.941 8.086 9.480 1.00 19.33 81 SER A CA 1
ATOM 624 C C . SER A 1 81 ? 42.799 7.338 8.160 1.00 24.84 81 SER A C 1
ATOM 625 O O . SER A 1 81 ? 41.696 7.225 7.661 1.00 23.95 81 SER A O 1
ATOM 628 N N . LEU A 1 82 ? 43.922 6.889 7.618 1.00 27.40 82 LEU A N 1
ATOM 629 C CA . LEU A 1 82 ? 43.921 5.992 6.449 1.00 24.32 82 LEU A CA 1
ATOM 630 C C . LEU A 1 82 ? 44.856 4.829 6.780 1.00 22.41 82 LEU A C 1
ATOM 631 O O . LEU A 1 82 ? 45.980 5.069 7.169 1.00 27.50 82 LEU A O 1
ATOM 636 N N . THR A 1 83 ? 44.374 3.614 6.620 1.00 24.97 83 THR A N 1
ATOM 637 C CA . THR A 1 83 ? 45.157 2.417 6.927 1.00 23.25 83 THR A CA 1
ATOM 638 C C . THR A 1 83 ? 45.339 1.561 5.680 1.00 20.79 83 THR A C 1
ATOM 639 O O . THR A 1 83 ? 44.359 1.089 5.095 1.00 23.24 83 THR A O 1
ATOM 643 N N . LEU A 1 84 ? 46.591 1.349 5.291 1.00 24.77 84 LEU A N 1
ATOM 644 C CA . LEU A 1 84 ? 46.953 0.302 4.343 1.00 22.67 84 LEU A CA 1
ATOM 645 C C . LEU A 1 84 ? 47.279 -0.955 5.140 1.00 18.30 84 LEU A C 1
ATOM 646 O O . LEU A 1 84 ? 48.273 -0.991 5.875 1.00 21.33 84 LEU A O 1
ATOM 651 N N . HIS A 1 85 ? 46.453 -1.991 4.988 1.00 18.29 85 HIS A N 1
ATOM 652 C CA . HIS A 1 85 ? 46.569 -3.147 5.869 1.00 15.39 85 HIS A CA 1
ATOM 653 C C . HIS A 1 85 ? 47.801 -3.997 5.550 1.00 25.27 85 HIS A C 1
ATOM 654 O O . HIS A 1 85 ? 48.461 -4.491 6.470 1.00 28.87 85 HIS A O 1
ATOM 661 N N . ARG A 1 86 ? 48.153 -4.165 4.286 1.00 19.68 86 ARG A N 1
ATOM 662 C CA . ARG A 1 86 ? 49.317 -4.999 3.883 1.00 22.11 86 ARG A CA 1
ATOM 663 C C . ARG A 1 86 ? 50.053 -4.267 2.757 1.00 21.88 86 ARG A C 1
ATOM 664 O O . ARG A 1 86 ? 49.727 -4.508 1.610 1.00 25.46 86 ARG A O 1
ATOM 672 N N . PHE A 1 87 ? 51.047 -3.459 3.079 1.00 21.78 87 PHE A N 1
ATOM 673 C CA . PHE A 1 87 ? 51.690 -2.586 2.095 1.00 22.09 87 PHE A CA 1
ATOM 674 C C . PHE A 1 87 ? 52.250 -3.381 0.913 1.00 17.55 87 PHE A C 1
ATOM 675 O O . PHE A 1 87 ? 53.072 -4.288 1.088 1.00 21.19 87 PHE A O 1
ATOM 683 N N . ARG A 1 88 ? 51.820 -3.028 -0.294 1.00 16.96 88 ARG A N 1
ATOM 684 C CA . ARG A 1 88 ? 52.285 -3.693 -1.500 1.00 17.51 88 ARG A CA 1
ATOM 685 C C . ARG A 1 88 ? 52.724 -2.648 -2.521 1.00 15.72 88 ARG A C 1
ATOM 686 O O . ARG A 1 88 ? 52.472 -1.450 -2.367 1.00 16.20 88 ARG A O 1
ATOM 694 N N . LYS A 1 89 ? 53.386 -3.128 -3.577 1.00 21.61 89 LYS A N 1
ATOM 695 C CA . LYS A 1 89 ? 54.037 -2.243 -4.539 1.00 20.98 89 LYS A CA 1
ATOM 696 C C . LYS A 1 89 ? 53.037 -1.304 -5.212 1.00 23.27 89 LYS A C 1
ATOM 697 O O . LYS A 1 89 ? 53.339 -0.127 -5.454 1.00 24.11 89 LYS A O 1
ATOM 703 N N . GLU A 1 90 ? 51.830 -1.795 -5.492 1.00 22.43 90 GLU A N 1
ATOM 704 C CA . GLU A 1 90 ? 50.794 -0.964 -6.097 1.00 18.76 90 GLU A CA 1
ATOM 705 C C . GLU A 1 90 ? 50.393 0.215 -5.212 1.00 24.55 90 GLU A C 1
ATOM 706 O O . GLU A 1 90 ? 49.835 1.193 -5.713 1.00 15.08 90 GLU A O 1
ATOM 712 N N . GLU A 1 91 ? 50.672 0.163 -3.918 1.00 26.47 91 GLU A N 1
ATOM 713 C CA . GLU A 1 91 ? 50.301 1.265 -3.044 1.00 32.25 91 GLU A CA 1
ATOM 714 C C . GLU A 1 91 ? 51.398 2.321 -2.874 1.00 23.36 91 GLU A C 1
ATOM 715 O O . GLU A 1 91 ? 51.204 3.257 -2.095 1.00 22.54 91 GLU A O 1
ATOM 721 N N . GLU A 1 92 ? 52.533 2.217 -3.565 1.00 11.00 92 GLU A N 1
ATOM 722 C CA . GLU A 1 92 ? 53.566 3.246 -3.424 1.00 20.02 92 GLU A CA 1
ATOM 723 C C . GLU A 1 92 ? 53.179 4.517 -4.171 1.00 16.20 92 GLU A C 1
ATOM 724 O O . GLU A 1 92 ? 52.739 4.463 -5.322 1.00 20.81 92 GLU A O 1
AT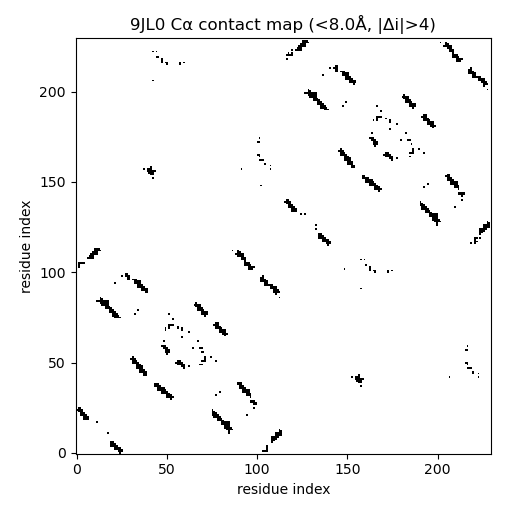OM 730 N N . GLY A 1 93 ? 53.408 5.654 -3.534 1.00 16.07 93 GLY A N 1
ATOM 731 C CA . GLY A 1 93 ? 53.143 6.975 -4.067 1.00 19.43 93 GLY A CA 1
ATOM 732 C C . GLY A 1 93 ? 52.916 7.965 -2.929 1.00 19.11 93 GLY A C 1
ATOM 733 O O . GLY A 1 93 ? 53.421 7.775 -1.826 1.00 18.49 93 GLY A O 1
ATOM 734 N N . TYR A 1 94 ? 52.143 9.009 -3.230 1.00 11.40 94 TYR A N 1
ATOM 735 C CA . TYR A 1 94 ? 51.907 10.135 -2.334 1.00 13.99 94 TYR A CA 1
ATOM 736 C C . TYR A 1 94 ? 50.459 10.119 -1.870 1.00 15.48 94 TYR A C 1
ATOM 737 O O . TYR A 1 94 ? 49.549 9.897 -2.676 1.00 20.40 94 TYR A O 1
ATOM 746 N N . TYR A 1 95 ? 50.258 10.327 -0.571 1.00 15.53 95 TYR A N 1
ATOM 747 C CA . TYR A 1 95 ? 48.940 10.341 0.037 1.00 21.03 95 TYR A CA 1
ATOM 748 C C . TYR A 1 95 ? 48.733 11.693 0.681 1.00 21.08 95 TYR A C 1
ATOM 749 O O . TYR A 1 95 ? 49.680 12.276 1.232 1.00 18.49 95 TYR A O 1
ATOM 758 N N . PHE A 1 96 ? 47.503 12.161 0.565 1.00 11.10 96 PHE A N 1
ATOM 759 C CA . PHE A 1 96 ? 47.186 13.512 1.052 1.00 15.90 96 PHE A CA 1
ATOM 760 C C . PHE A 1 96 ? 45.697 13.650 1.351 1.00 18.35 96 PHE A C 1
ATOM 761 O O . PHE A 1 96 ? 44.902 12.824 0.957 1.00 17.36 96 PHE A O 1
ATOM 769 N N . CYS A 1 97 ? 45.377 14.700 2.081 1.00 24.08 97 CYS A N 1
ATOM 770 C CA . CYS A 1 97 ? 43.995 14.976 2.490 1.00 21.41 97 CYS A CA 1
ATOM 771 C C . CYS A 1 97 ? 43.497 16.270 1.876 1.00 20.01 97 CYS A C 1
ATOM 772 O O . CYS A 1 97 ? 44.299 17.130 1.537 1.00 20.08 97 CYS A O 1
ATOM 775 N N . SER A 1 98 ? 42.189 16.376 1.824 1.00 15.73 98 SER A N 1
ATOM 776 C CA . SER A 1 98 ? 41.573 17.551 1.200 1.00 19.59 98 SER A CA 1
ATOM 777 C C . SER A 1 98 ? 40.383 18.021 2.017 1.00 23.32 98 SER A C 1
ATOM 778 O O . SER A 1 98 ? 39.644 17.184 2.502 1.00 22.15 98 SER A O 1
ATOM 781 N N . VAL A 1 99 ? 40.276 19.325 2.179 1.00 12.60 99 VAL A N 1
ATOM 782 C CA . VAL A 1 99 ? 39.071 19.917 2.789 1.00 16.23 99 VAL A CA 1
ATOM 783 C C . VAL A 1 99 ? 38.750 21.192 2.024 1.00 26.95 99 VAL A C 1
ATOM 784 O O . VAL A 1 99 ? 39.643 21.757 1.409 1.00 25.95 99 VAL A O 1
ATOM 788 N N . VAL A 1 100 ? 37.483 21.558 1.996 1.00 24.01 100 VAL A N 1
ATOM 789 C CA . VAL A 1 100 ? 37.080 22.858 1.482 1.00 18.66 100 VAL A CA 1
ATOM 790 C C . VAL A 1 100 ? 36.908 23.818 2.651 1.00 22.74 100 VAL A C 1
ATOM 791 O O . VAL A 1 100 ? 36.295 23.471 3.668 1.00 29.51 100 VAL A O 1
ATOM 795 N N . SER A 1 101 ? 37.421 25.033 2.503 1.00 21.46 101 SER A N 1
ATOM 796 C CA . SER A 1 101 ? 37.246 26.071 3.508 1.00 21.38 101 SER A CA 1
ATOM 797 C C . SER A 1 101 ? 37.166 27.398 2.787 1.00 19.93 101 SER A C 1
ATOM 798 O O . SER A 1 101 ? 38.030 27.681 1.954 1.00 22.57 101 SER A O 1
ATOM 801 N N . ASN A 1 102 ? 36.161 28.207 3.135 1.00 22.81 102 ASN A N 1
ATOM 802 C CA . ASN A 1 102 ? 35.839 29.457 2.440 1.00 24.37 102 ASN A CA 1
ATOM 803 C C . ASN A 1 102 ? 35.851 29.292 0.918 1.00 23.24 102 ASN A C 1
ATOM 804 O O . ASN A 1 102 ? 36.334 30.142 0.174 1.00 33.04 102 ASN A O 1
ATOM 809 N N . SER A 1 103 ? 35.336 28.154 0.460 1.00 24.94 103 SER A N 1
ATOM 810 C CA . SER A 1 103 ? 35.230 27.783 -0.947 1.00 33.76 103 SER A CA 1
ATOM 811 C C . SER A 1 103 ? 36.587 27.537 -1.597 1.00 27.47 103 SER A C 1
ATOM 812 O O . SER A 1 103 ? 36.661 27.426 -2.820 1.00 31.06 103 SER A O 1
ATOM 815 N N . VAL A 1 104 ? 37.648 27.469 -0.838 1.00 26.14 104 VAL A N 1
ATOM 816 C CA . VAL A 1 104 ? 38.949 27.061 -1.351 1.00 17.18 104 VAL A CA 1
ATOM 817 C C . VAL A 1 104 ? 39.123 25.565 -1.119 1.00 17.12 104 VAL A C 1
ATOM 818 O O . VAL A 1 104 ? 38.765 25.048 -0.058 1.00 26.52 104 VAL A O 1
ATOM 822 N N . LEU A 1 105 ? 39.645 24.860 -2.121 1.00 19.37 105 LEU A N 1
ATOM 823 C CA . LEU A 1 105 ? 40.061 23.468 -1.966 1.00 20.61 105 LEU A CA 1
ATOM 824 C C . LEU A 1 105 ? 41.469 23.413 -1.379 1.00 24.07 105 LEU A C 1
ATOM 825 O O . LEU A 1 105 ? 42.420 23.901 -2.007 1.00 17.33 105 LEU A O 1
ATOM 830 N N . TYR A 1 106 ? 41.613 22.778 -0.210 1.00 18.58 106 TYR A N 1
ATOM 831 C CA . TYR A 1 106 ? 42.898 22.644 0.465 1.00 19.31 106 TYR A CA 1
ATOM 832 C C . TYR A 1 106 ? 43.437 21.222 0.349 1.00 18.43 106 TYR A C 1
ATOM 833 O O . TYR A 1 106 ? 42.683 20.252 0.409 1.00 23.51 106 TYR A O 1
ATOM 842 N N . PHE A 1 107 ? 44.749 21.105 0.185 1.00 20.18 107 PHE A N 1
ATOM 843 C CA . PHE A 1 107 ? 45.425 19.816 0.149 1.00 18.63 107 PHE A CA 1
ATOM 844 C C . PHE A 1 107 ? 46.557 19.835 1.163 1.00 19.97 107 PHE A C 1
ATOM 845 O O . PHE A 1 107 ? 47.328 20.795 1.211 1.00 28.14 107 PHE A O 1
ATOM 853 N N . SER A 1 108 ? 46.661 18.788 1.976 1.00 21.96 108 SER A N 1
ATOM 854 C CA . SER A 1 108 ? 47.825 18.691 2.835 1.00 16.47 108 SER A CA 1
ATOM 855 C C . SER A 1 108 ? 49.070 18.486 1.989 1.00 19.98 108 SER A C 1
ATOM 856 O O . SER A 1 108 ? 48.999 18.213 0.787 1.00 21.65 108 SER A O 1
ATOM 859 N N . ALA A 1 109 ? 50.224 18.623 2.633 1.00 22.22 109 ALA A N 1
ATOM 860 C CA . ALA A 1 109 ? 51.465 18.175 2.024 1.00 21.71 109 ALA A CA 1
ATOM 861 C C . ALA A 1 109 ? 51.355 16.706 1.625 1.00 24.16 109 ALA A C 1
ATOM 862 O O . ALA A 1 109 ? 50.617 15.924 2.231 1.00 22.30 109 ALA A O 1
ATOM 864 N N . PHE A 1 110 ? 52.107 16.331 0.599 1.00 17.64 110 PHE A N 1
ATOM 865 C CA . PHE A 1 110 ? 52.183 14.933 0.217 1.00 18.52 110 PHE A CA 1
ATOM 866 C C . PHE A 1 110 ? 52.920 14.162 1.293 1.00 19.94 110 PHE A C 1
ATOM 867 O O . PHE A 1 110 ? 53.953 14.593 1.796 1.00 19.22 110 PHE A O 1
ATOM 875 N N . VAL A 1 111 ? 52.369 12.987 1.687 1.00 23.05 111 VAL A N 1
ATOM 876 C CA . VAL A 1 111 ? 53.083 12.031 2.468 1.00 23.79 111 VAL A CA 1
ATOM 877 C C . VAL A 1 111 ? 53.641 10.968 1.527 1.00 21.29 111 VAL A C 1
ATOM 878 O O . VAL A 1 111 ? 52.869 10.211 0.914 1.00 17.25 111 VAL A O 1
ATOM 882 N N . PRO A 1 112 ? 54.969 10.894 1.353 1.00 19.59 112 PRO A N 1
ATOM 883 C CA . PRO A 1 112 ? 55.537 9.892 0.446 1.00 16.75 112 PRO A CA 1
ATOM 884 C C . PRO A 1 112 ? 55.589 8.544 1.145 1.00 26.64 112 PRO A C 1
ATOM 885 O O . PRO A 1 112 ? 56.013 8.446 2.301 1.00 24.36 112 PRO A O 1
ATOM 889 N N . VAL A 1 113 ? 55.133 7.507 0.445 1.00 22.94 113 VAL A N 1
ATOM 890 C CA . VAL A 1 113 ? 54.989 6.170 1.009 1.00 19.31 113 VAL A CA 1
ATOM 891 C C . VAL A 1 113 ? 55.640 5.204 0.028 1.00 18.90 113 VAL A C 1
ATOM 892 O O . VAL A 1 113 ? 55.052 4.867 -1.007 1.00 21.09 113 VAL A O 1
ATOM 896 N N . PHE A 1 114 ? 56.850 4.751 0.344 1.00 18.56 114 PHE A N 1
ATOM 897 C CA . PHE A 1 114 ? 57.637 3.988 -0.614 1.00 24.54 114 PHE A CA 1
ATOM 898 C C . PHE A 1 114 ? 58.431 2.902 0.085 1.00 20.19 114 PHE A C 1
ATOM 899 O O . PHE A 1 114 ? 58.743 2.998 1.274 1.00 29.06 114 PHE A O 1
ATOM 907 N N . LEU A 1 115 ? 58.764 1.875 -0.684 1.00 24.93 115 LEU A N 1
ATOM 908 C CA . LEU A 1 115 ? 59.733 0.888 -0.262 1.00 30.97 115 LEU A CA 1
ATOM 909 C C . LEU A 1 115 ? 61.139 1.472 -0.364 1.00 31.81 115 LEU A C 1
ATOM 910 O O . LEU A 1 115 ? 61.367 2.458 -1.070 1.00 24.48 115 LEU A O 1
ATOM 915 N N . PRO A 1 116 ? 62.096 0.904 0.362 1.00 37.46 116 PRO A N 1
ATOM 916 C CA . PRO A 1 116 ? 63.496 1.282 0.139 1.00 36.95 116 PRO A CA 1
ATOM 917 C C . PRO A 1 116 ? 63.913 0.935 -1.279 1.00 35.53 116 PRO A C 1
ATOM 918 O O . PRO A 1 116 ? 63.417 -0.019 -1.875 1.00 44.90 116 PRO A O 1
ATOM 922 N N . VAL A 1 117 ? 64.831 1.720 -1.825 1.00 41.53 117 VAL A N 1
ATOM 923 C CA . VAL A 1 117 ? 65.310 1.450 -3.185 1.00 53.49 117 VAL A CA 1
ATOM 924 C C . VAL A 1 117 ? 66.461 0.449 -3.219 1.00 48.32 117 VAL A C 1
ATOM 925 O O . VAL A 1 117 ? 67.323 0.455 -2.340 1.00 56.51 117 VAL A O 1
ATOM 929 N N . SER B 1 3 ? 32.746 9.003 -17.849 1.00 49.72 3 SER B N 1
ATOM 930 C CA . SER B 1 3 ? 33.275 10.309 -18.228 1.00 50.05 3 SER B CA 1
ATOM 931 C C . SER B 1 3 ? 32.514 11.408 -17.499 1.00 42.09 3 SER B C 1
ATOM 932 O O . SER B 1 3 ? 31.447 11.817 -17.933 1.00 42.66 3 SER B O 1
ATOM 935 N N . PRO B 1 4 ? 33.059 11.902 -16.388 1.00 38.45 4 PRO B N 1
ATOM 936 C CA . PRO B 1 4 ? 32.351 12.959 -15.650 1.00 33.89 4 PRO B CA 1
ATOM 937 C C . PRO B 1 4 ? 32.482 14.340 -16.274 1.00 30.56 4 PRO B C 1
ATOM 938 O O . PRO B 1 4 ? 31.659 15.211 -15.969 1.00 36.54 4 PRO B O 1
ATOM 942 N N . PHE B 1 5 ? 33.478 14.585 -17.118 1.00 26.65 5 PHE B N 1
ATOM 943 C CA . PHE B 1 5 ? 33.659 15.904 -17.706 1.00 31.06 5 PHE B CA 1
ATOM 944 C C . PHE B 1 5 ? 33.901 15.797 -19.202 1.00 40.13 5 PHE B C 1
ATOM 945 O O . PHE B 1 5 ? 34.180 14.723 -19.742 1.00 33.25 5 PHE B O 1
ATOM 953 N N . ARG B 1 6 ? 33.807 16.953 -19.854 1.00 43.21 6 ARG B N 1
ATOM 954 C CA . ARG B 1 6 ? 34.185 17.124 -21.250 1.00 38.20 6 ARG B CA 1
ATOM 955 C C . ARG B 1 6 ? 34.978 18.423 -21.349 1.00 32.14 6 ARG B C 1
ATOM 956 O O . ARG B 1 6 ? 34.470 19.484 -20.980 1.00 30.00 6 ARG B O 1
ATOM 964 N N . LEU B 1 7 ? 36.236 18.320 -21.760 1.00 31.94 7 LEU B N 1
ATOM 965 C CA . LEU B 1 7 ? 37.124 19.502 -21.853 1.00 32.30 7 LEU B CA 1
ATOM 966 C C . LEU B 1 7 ? 37.108 20.043 -23.281 1.00 32.03 7 LEU B C 1
ATOM 967 O O . LEU B 1 7 ? 37.181 19.250 -24.203 1.00 43.63 7 LEU B O 1
ATOM 972 N N . SER B 1 8 ? 36.997 21.357 -23.436 1.00 38.89 8 SER B N 1
ATOM 973 C CA . SER B 1 8 ? 36.808 21.943 -24.783 1.00 49.50 8 SER B CA 1
ATOM 974 C C . SER B 1 8 ? 38.004 22.045 -25.701 1.00 61.07 8 SER B C 1
ATOM 975 O O . SER B 1 8 ? 37.840 21.651 -26.861 1.00 83.29 8 SER B O 1
ATOM 978 N N . PRO B 1 9 ? 39.171 22.593 -25.316 1.00 42.10 9 PRO B N 1
ATOM 979 C CA . PRO B 1 9 ? 40.403 22.290 -25.996 1.00 34.05 9 PRO B CA 1
ATOM 980 C C . PRO B 1 9 ? 40.908 21.090 -25.176 1.00 33.67 9 PRO B C 1
ATOM 981 O O . PRO B 1 9 ? 40.939 21.202 -23.987 1.00 41.54 9 PRO B O 1
ATOM 985 N N . VAL B 1 10 ? 41.198 19.952 -25.805 1.00 33.33 10 VAL B N 1
ATOM 986 C CA . VAL B 1 10 ? 41.798 18.862 -25.043 1.00 30.55 10 VAL B CA 1
ATOM 987 C C . VAL B 1 10 ? 43.257 19.157 -24.75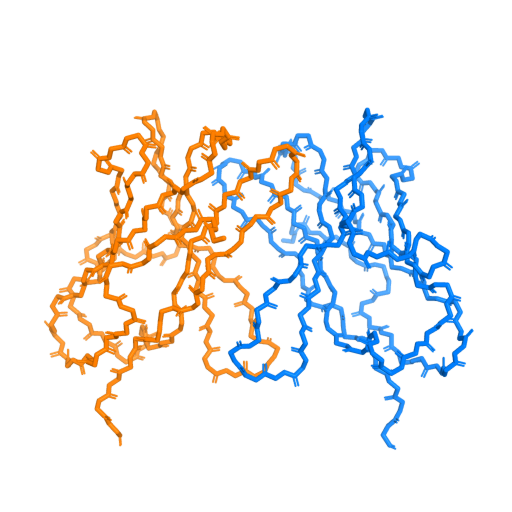5 1.00 30.80 10 VAL B C 1
ATOM 988 O O . VAL B 1 10 ? 43.853 18.521 -23.878 1.00 31.68 10 VAL B O 1
ATOM 992 N N . ARG B 1 11 ? 43.825 20.149 -25.430 1.00 30.98 11 ARG B N 1
ATOM 993 C CA . ARG B 1 11 ? 45.243 20.441 -25.350 1.00 31.36 11 ARG B CA 1
ATOM 994 C C . ARG B 1 11 ? 45.488 21.774 -26.031 1.00 29.52 11 ARG B C 1
ATOM 995 O O . ARG B 1 11 ? 44.848 22.095 -27.028 1.00 33.04 11 ARG B O 1
ATOM 1003 N N . VAL B 1 12 ? 46.399 22.560 -25.477 1.00 27.72 12 VAL B N 1
ATOM 1004 C CA . VAL B 1 12 ? 46.696 23.872 -26.023 1.00 26.15 12 VAL B CA 1
ATOM 1005 C C . VAL B 1 12 ? 48.174 23.941 -26.331 1.00 26.34 12 VAL B C 1
ATOM 1006 O O . VAL B 1 12 ? 49.003 23.612 -25.476 1.00 32.01 12 VAL B O 1
ATOM 1010 N N . GLU B 1 13 ? 48.505 24.377 -27.548 1.00 28.65 13 GLU B N 1
ATOM 1011 C CA . GLU B 1 13 ? 49.883 24.694 -27.925 1.00 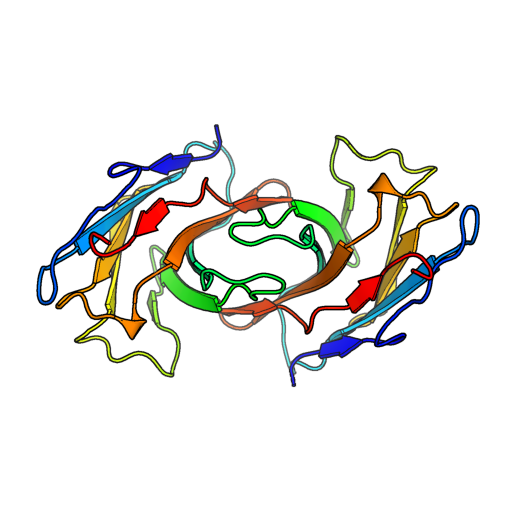29.83 13 GLU B CA 1
ATOM 1012 C C . GLU B 1 13 ? 50.023 26.208 -27.847 1.00 36.75 13 GLU B C 1
ATOM 1013 O O . GLU B 1 13 ? 49.643 26.935 -28.768 1.00 37.79 13 GLU B O 1
ATOM 1019 N N . GLY B 1 14 ? 50.545 26.677 -26.731 1.00 46.28 14 GLY B N 1
ATOM 1020 C CA . GLY B 1 14 ? 50.528 28.089 -26.456 1.00 45.82 14 GLY B CA 1
ATOM 1021 C C . GLY B 1 14 ? 51.652 28.834 -27.135 1.00 51.08 14 GLY B C 1
ATOM 1022 O O . GLY B 1 14 ? 52.697 28.276 -27.472 1.00 52.90 14 GLY B O 1
ATOM 1023 N N . ARG B 1 15 ? 51.396 30.119 -27.350 1.00 44.58 15 ARG B N 1
ATOM 1024 C CA . ARG B 1 15 ? 52.406 31.085 -27.733 1.00 41.31 15 ARG B CA 1
ATOM 1025 C C . ARG B 1 15 ? 52.394 32.222 -26.722 1.00 36.38 15 ARG B C 1
ATOM 1026 O O . ARG B 1 15 ? 51.343 32.587 -26.182 1.00 35.27 15 ARG B O 1
ATOM 1034 N N . LEU B 1 16 ? 53.580 32.764 -26.460 1.00 44.15 16 LEU B N 1
ATOM 1035 C CA . LEU B 1 16 ? 53.724 33.857 -25.507 1.00 36.40 16 LEU B CA 1
ATOM 1036 C C . LEU B 1 16 ? 52.805 35.019 -25.870 1.00 37.20 16 LEU B C 1
ATOM 1037 O O . LEU B 1 16 ? 52.736 35.440 -27.027 1.00 38.30 16 LEU B O 1
ATOM 1042 N N . GLY B 1 17 ? 52.079 35.518 -24.879 1.00 38.24 17 GLY B N 1
ATOM 1043 C CA . GLY B 1 17 ? 51.196 36.645 -25.070 1.00 37.58 17 GLY B CA 1
ATOM 1044 C C . GLY B 1 17 ? 49.819 36.322 -25.607 1.00 35.86 17 GLY B C 1
ATOM 1045 O O . GLY B 1 17 ? 48.986 37.227 -25.701 1.00 46.84 17 GLY B O 1
ATOM 1046 N N . GLN B 1 18 ? 49.542 35.077 -25.966 1.00 36.73 18 GLN B N 1
ATOM 1047 C CA . GLN B 1 18 ? 48.223 34.752 -26.476 1.00 37.44 18 GLN B CA 1
ATOM 1048 C C . GLN B 1 18 ? 47.228 34.573 -25.339 1.00 34.59 18 GLN B C 1
ATOM 1049 O O . GLN B 1 18 ? 47.583 34.193 -24.223 1.00 34.16 18 GLN B O 1
ATOM 1055 N N . ARG B 1 19 ? 45.976 34.886 -25.632 1.00 33.61 19 ARG B N 1
ATOM 1056 C CA . ARG B 1 19 ? 44.881 34.515 -24.757 1.00 33.18 19 ARG B CA 1
ATOM 1057 C C . ARG B 1 19 ? 44.640 33.012 -24.880 1.00 30.45 19 ARG B C 1
ATOM 1058 O O . ARG B 1 19 ? 44.652 32.462 -25.981 1.00 35.35 19 ARG B O 1
ATOM 1066 N N . VAL B 1 20 ? 44.467 32.333 -23.753 1.00 27.38 20 VAL B N 1
ATOM 1067 C CA . VAL B 1 20 ? 44.126 30.914 -23.743 1.00 28.36 20 VAL B CA 1
ATOM 1068 C C . VAL B 1 20 ? 42.857 30.759 -22.923 1.00 26.79 20 VAL B C 1
ATOM 1069 O O . VAL B 1 20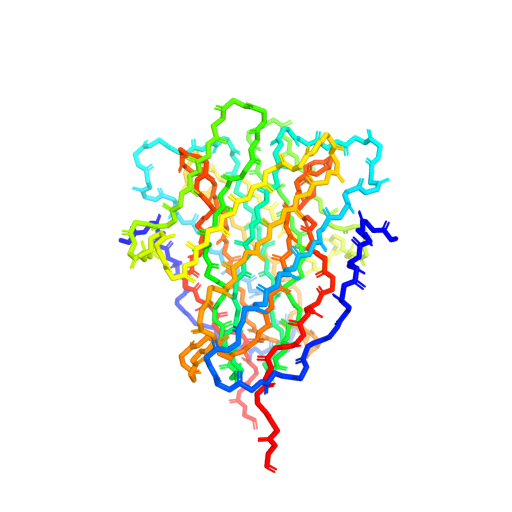 ? 42.775 31.270 -21.801 1.00 28.29 20 VAL B O 1
ATOM 1073 N N . GLU B 1 21 ? 41.868 30.074 -23.484 1.00 28.00 21 GLU B N 1
ATOM 1074 C CA . GLU B 1 21 ? 40.602 29.858 -22.803 1.00 26.59 21 GLU B CA 1
ATOM 1075 C C . GLU B 1 21 ? 40.290 28.380 -22.779 1.00 30.03 21 GLU B C 1
ATOM 1076 O O . GLU B 1 21 ? 40.406 27.699 -23.803 1.00 39.96 21 GLU B O 1
ATOM 1082 N N . LEU B 1 22 ? 39.905 27.895 -21.604 1.00 27.56 22 LEU B N 1
ATOM 1083 C CA . LEU B 1 22 ? 39.561 26.504 -21.382 1.00 22.74 22 LEU B CA 1
ATOM 1084 C C . LEU B 1 22 ? 38.124 26.446 -20.907 1.00 22.56 22 LEU B C 1
ATOM 1085 O O . LEU B 1 22 ? 37.669 27.336 -20.184 1.00 28.10 22 LEU B O 1
ATOM 1090 N N . GLN B 1 23 ? 37.412 25.406 -21.313 1.00 26.72 23 GLN B N 1
ATOM 1091 C CA . GLN B 1 23 ? 36.077 25.167 -20.807 1.00 30.81 23 GLN B CA 1
ATOM 1092 C C . GLN B 1 23 ? 35.977 23.753 -20.259 1.00 30.42 23 GLN B C 1
ATOM 1093 O O . GLN B 1 23 ? 36.646 22.827 -20.727 1.00 29.54 23 GLN B O 1
ATOM 1099 N N . CYS B 1 24 ? 35.130 23.607 -19.251 1.00 25.52 24 CYS B N 1
ATOM 1100 C CA . CYS B 1 24 ? 34.905 22.342 -18.575 1.00 24.87 24 CYS B CA 1
ATOM 1101 C C . CYS B 1 24 ? 33.396 22.182 -18.466 1.00 33.94 24 CYS B C 1
ATOM 1102 O O . CYS B 1 24 ? 32.719 23.058 -17.925 1.00 33.60 24 CYS B O 1
ATOM 1105 N N . GLU B 1 25 ? 32.857 21.115 -19.036 1.00 34.26 25 GLU B N 1
ATOM 1106 C CA . GLU B 1 25 ? 31.439 20.822 -18.933 1.00 28.20 25 GLU B CA 1
ATOM 1107 C C . GLU B 1 25 ? 31.228 19.630 -18.010 1.00 24.89 25 GLU B C 1
ATOM 1108 O O . GLU B 1 25 ? 31.806 18.562 -18.224 1.00 32.66 25 GLU B O 1
ATOM 1114 N N . VAL B 1 26 ? 30.390 19.799 -17.002 1.00 26.66 26 VAL B N 1
ATOM 1115 C CA . VAL B 1 26 ? 30.119 18.718 -16.061 1.00 35.14 26 VAL B CA 1
ATOM 1116 C C . VAL B 1 26 ? 29.035 17.810 -16.631 1.00 34.79 26 VAL B C 1
ATOM 1117 O O . VAL B 1 26 ? 27.950 18.276 -16.995 1.00 35.40 26 VAL B O 1
ATOM 1121 N N . LEU B 1 27 ? 29.322 16.509 -16.697 1.00 37.37 27 LEU B N 1
ATOM 1122 C CA . LEU B 1 27 ? 28.397 15.518 -17.235 1.00 30.80 27 LEU B CA 1
ATOM 1123 C C . LEU B 1 27 ? 27.753 14.662 -16.160 1.00 41.75 27 LEU B C 1
ATOM 1124 O O . LEU B 1 27 ? 26.997 13.745 -16.487 1.00 42.71 27 LEU B O 1
ATOM 1129 N N . LEU B 1 28 ? 28.027 14.927 -14.892 1.00 51.26 28 LEU B N 1
ATOM 1130 C CA . LEU B 1 28 ? 27.434 14.118 -13.840 1.00 50.54 28 LEU B CA 1
ATOM 1131 C C . LEU B 1 28 ? 26.000 14.552 -13.574 1.00 57.21 28 LEU B C 1
ATOM 1132 O O . LEU B 1 28 ? 25.699 15.745 -13.505 1.00 59.69 28 LEU B O 1
ATOM 1137 N N . SER B 1 29 ? 25.119 13.567 -13.401 1.00 59.43 29 SER B N 1
ATOM 1138 C CA . SER B 1 29 ? 23.685 13.827 -13.328 1.00 61.26 29 SER B CA 1
ATOM 1139 C C . SER B 1 29 ? 23.335 14.820 -12.214 1.00 66.94 29 SER B C 1
ATOM 1140 O O . SER B 1 29 ? 22.620 15.796 -12.460 1.00 67.27 29 SER B O 1
ATOM 1143 N N . SER B 1 30 ? 23.833 14.604 -10.986 1.00 65.61 30 SER B N 1
ATOM 1144 C CA . SER B 1 30 ? 23.725 15.598 -9.911 1.00 66.17 30 SER B CA 1
ATOM 1145 C C . SER B 1 30 ? 25.061 15.695 -9.199 1.00 66.25 30 SER B C 1
ATOM 1146 O O . SER B 1 30 ? 25.387 14.812 -8.403 1.00 74.49 30 SER B O 1
ATOM 1149 N N . ALA B 1 31 ? 25.808 16.767 -9.460 1.00 52.99 31 ALA B N 1
ATOM 1150 C CA . ALA B 1 31 ? 26.986 17.152 -8.694 1.00 40.64 31 ALA B CA 1
ATOM 1151 C C . ALA B 1 31 ? 26.634 18.234 -7.673 1.00 41.67 31 ALA B C 1
ATOM 1152 O O . ALA B 1 31 ? 25.595 18.884 -7.765 1.00 52.10 31 ALA B O 1
ATOM 1154 N N . ALA B 1 32 ? 27.512 18.438 -6.691 1.00 41.89 32 ALA B N 1
ATOM 1155 C CA . ALA B 1 32 ? 27.304 19.526 -5.741 1.00 39.50 32 ALA B CA 1
ATOM 1156 C C . ALA B 1 32 ? 27.503 20.859 -6.468 1.00 39.32 32 ALA B C 1
ATOM 1157 O O . ALA B 1 32 ? 28.038 20.887 -7.574 1.00 38.17 32 ALA B O 1
ATOM 1159 N N . PRO B 1 33 ? 27.060 21.977 -5.885 1.00 42.28 33 PRO B N 1
ATOM 1160 C CA . PRO B 1 33 ? 27.173 23.256 -6.597 1.00 40.04 33 PRO B CA 1
ATOM 1161 C C . PRO B 1 33 ? 28.620 23.633 -6.869 1.00 36.60 33 PRO B C 1
ATOM 1162 O O . PRO B 1 33 ? 29.506 23.442 -6.033 1.00 38.00 33 PRO B O 1
ATOM 1166 N N . GLY B 1 34 ? 28.853 24.173 -8.051 1.00 24.39 34 GLY B N 1
ATOM 1167 C CA . GLY B 1 34 ? 30.132 24.774 -8.346 1.00 21.23 34 GLY B CA 1
ATOM 1168 C C . GLY B 1 34 ? 31.105 23.829 -9.020 1.00 26.89 34 GLY B C 1
ATOM 1169 O O . GLY B 1 34 ? 30.890 22.626 -9.158 1.00 29.50 34 GLY B O 1
ATOM 1170 N N . CYS B 1 35 ? 32.210 24.417 -9.422 1.00 18.51 35 CYS B N 1
ATOM 1171 C CA . CYS B 1 35 ? 33.249 23.735 -10.149 1.00 16.50 35 CYS B CA 1
ATOM 1172 C C . CYS B 1 35 ? 34.537 24.374 -9.699 1.00 14.45 35 CYS B C 1
ATOM 1173 O O . CYS B 1 35 ? 34.548 25.554 -9.353 1.00 25.05 35 CYS B O 1
ATOM 1176 N N . THR B 1 36 ? 35.612 23.593 -9.671 1.00 13.83 36 THR B N 1
ATOM 1177 C CA . THR B 1 36 ? 36.916 24.074 -9.215 1.00 20.36 36 THR B CA 1
ATOM 1178 C C . THR B 1 36 ? 37.995 23.844 -10.267 1.00 21.44 36 THR B C 1
ATOM 1179 O O . THR B 1 36 ? 38.146 22.727 -10.767 1.00 20.29 36 THR B O 1
ATOM 1183 N N . TRP B 1 37 ? 38.784 24.882 -10.549 1.00 16.60 37 TRP B N 1
ATOM 1184 C CA . TRP B 1 37 ? 39.921 24.771 -11.452 1.00 18.10 37 TRP B CA 1
ATOM 1185 C C . TRP B 1 37 ? 41.206 24.540 -10.663 1.00 20.10 37 TRP B C 1
ATOM 1186 O O . TRP B 1 37 ? 41.424 25.164 -9.623 1.00 23.82 37 TRP B O 1
ATOM 1197 N N . LEU B 1 38 ? 42.044 23.627 -11.161 1.00 14.04 38 LEU B N 1
ATOM 1198 C CA . LEU B 1 38 ? 43.275 23.213 -10.491 1.00 16.04 38 LEU B CA 1
ATOM 1199 C C . LEU B 1 38 ? 44.426 23.138 -11.493 1.00 21.22 38 LEU B C 1
ATOM 1200 O O . LEU B 1 38 ? 44.219 23.001 -12.697 1.00 16.29 38 LEU B O 1
ATOM 1205 N N . PHE B 1 39 ? 45.652 23.204 -10.977 1.00 25.68 39 PHE B N 1
ATOM 1206 C CA . PHE B 1 39 ? 46.864 23.219 -11.791 1.00 18.79 39 PHE B CA 1
ATOM 1207 C C . PHE B 1 39 ? 47.872 22.225 -11.232 1.00 16.86 39 PHE B C 1
ATOM 1208 O O . PHE B 1 39 ? 47.986 22.072 -10.014 1.00 20.63 39 PHE B O 1
ATOM 1216 N N . GLN B 1 40 ? 48.617 21.563 -12.113 1.00 15.16 40 GLN B N 1
ATOM 1217 C CA . GLN B 1 40 ? 49.783 20.794 -11.686 1.00 16.51 40 GLN B CA 1
ATOM 1218 C C . GLN B 1 40 ? 50.936 21.056 -12.635 1.00 18.31 40 GLN B C 1
ATOM 1219 O O . GLN B 1 40 ? 50.759 21.040 -13.851 1.00 22.72 40 GLN B O 1
ATOM 1225 N N . LYS B 1 41 ? 52.117 21.279 -12.083 1.00 23.72 41 LYS B N 1
ATOM 1226 C CA . LYS B 1 41 ? 53.305 21.448 -12.906 1.00 26.58 41 LYS B CA 1
ATOM 1227 C C . LYS B 1 41 ? 53.780 20.095 -13.450 1.00 26.19 41 LYS B C 1
ATOM 1228 O O . LYS B 1 41 ? 53.528 19.049 -12.848 1.00 27.23 41 LYS B O 1
ATOM 1234 N N . ASN B 1 42 ? 54.448 20.118 -14.620 1.00 26.00 42 ASN B N 1
ATOM 1235 C CA . ASN B 1 42 ? 54.911 18.893 -15.301 1.00 29.66 42 ASN B CA 1
ATOM 1236 C C . ASN B 1 42 ? 56.108 18.296 -14.571 1.00 32.05 42 ASN B C 1
ATOM 1237 O O . ASN B 1 42 ? 57.259 18.562 -14.919 1.00 31.39 42 ASN B O 1
ATOM 1242 N N . GLU B 1 43 ? 55.844 17.493 -13.553 1.00 29.39 43 GLU B N 1
ATOM 1243 C CA . GLU B 1 43 ? 56.883 16.913 -12.711 1.00 25.30 43 GLU B CA 1
ATOM 1244 C C . GLU B 1 43 ? 56.238 15.841 -11.839 1.00 24.78 43 GLU B C 1
ATOM 1245 O O . GLU B 1 43 ? 55.029 15.909 -11.579 1.00 22.39 43 GLU B O 1
ATOM 1251 N N . PRO B 1 44 ? 56.990 14.834 -11.389 1.00 20.78 44 PRO B N 1
ATOM 1252 C CA . PRO B 1 44 ? 56.458 13.931 -10.369 1.00 16.51 44 PRO B CA 1
ATOM 1253 C C . PRO B 1 44 ? 56.332 14.661 -9.046 1.00 18.49 44 PRO B C 1
ATOM 1254 O O . PRO B 1 44 ? 57.033 15.642 -8.798 1.00 11.88 44 PRO B O 1
ATOM 1258 N N . ALA B 1 45 ? 55.438 14.159 -8.188 1.00 19.74 45 ALA B N 1
ATOM 1259 C CA . ALA B 1 45 ? 55.142 14.760 -6.887 1.00 28.36 45 ALA B CA 1
ATOM 1260 C C . ALA B 1 45 ? 54.648 16.200 -7.008 1.00 26.84 45 ALA B C 1
ATOM 1261 O O . ALA B 1 45 ? 54.809 16.994 -6.078 1.00 25.34 45 ALA B O 1
ATOM 1263 N N . ALA B 1 46 ? 54.027 16.547 -8.131 1.00 24.03 46 ALA B N 1
ATOM 1264 C CA . ALA B 1 46 ? 53.577 17.912 -8.347 1.00 25.10 46 ALA B CA 1
ATOM 1265 C C . ALA B 1 46 ? 52.370 18.215 -7.468 1.00 25.92 46 ALA B C 1
ATOM 1266 O O . ALA B 1 46 ? 51.403 17.450 -7.438 1.00 23.99 46 ALA B O 1
ATOM 1268 N N . ARG B 1 47 ? 52.431 19.325 -6.754 1.00 27.44 47 ARG B N 1
ATOM 1269 C CA . ARG B 1 47 ? 51.326 19.717 -5.877 1.00 29.45 47 ARG B CA 1
ATOM 1270 C C . ARG B 1 47 ? 50.116 20.121 -6.715 1.00 23.13 47 ARG B C 1
ATOM 1271 O O . ARG B 1 47 ? 50.274 20.851 -7.707 1.00 19.07 47 ARG B O 1
ATOM 1279 N N . PRO B 1 48 ? 48.905 19.693 -6.358 1.00 23.51 48 PRO B N 1
ATOM 1280 C CA . PRO B 1 48 ? 47.710 20.289 -6.977 1.00 18.88 48 PRO B CA 1
ATOM 1281 C C . PRO B 1 48 ? 47.504 21.688 -6.421 1.00 24.07 48 PRO B C 1
ATOM 1282 O O . PRO B 1 48 ? 47.540 21.900 -5.211 1.00 27.56 48 PRO B O 1
ATOM 1286 N N . ILE B 1 49 ? 47.353 22.653 -7.316 1.00 28.57 49 ILE B N 1
ATOM 1287 C CA . ILE B 1 49 ? 47.299 24.059 -6.948 1.00 21.58 49 ILE B CA 1
ATOM 1288 C C . ILE B 1 49 ? 45.912 24.596 -7.271 1.00 19.29 49 ILE B C 1
ATOM 1289 O O . ILE B 1 49 ? 45.464 24.516 -8.421 1.00 22.12 49 ILE B O 1
ATOM 1294 N N . PHE B 1 50 ? 45.241 25.139 -6.256 1.00 14.67 50 PHE B N 1
ATOM 1295 C CA . PHE B 1 50 ? 43.924 25.734 -6.430 1.00 19.96 50 PHE B CA 1
ATOM 1296 C C . PHE B 1 50 ? 44.027 27.049 -7.197 1.00 29.02 50 PHE B C 1
ATOM 1297 O O . PHE B 1 50 ? 44.843 27.919 -6.865 1.00 24.05 50 PHE B O 1
ATOM 1305 N N . LEU B 1 51 ? 43.190 27.189 -8.225 1.00 22.93 51 LEU B N 1
ATOM 1306 C CA . LEU B 1 51 ? 43.100 28.421 -9.001 1.00 25.15 51 LEU B CA 1
ATOM 1307 C C . LEU B 1 51 ? 41.821 29.203 -8.735 1.00 23.43 51 LEU B C 1
ATOM 1308 O O . LEU B 1 51 ? 41.882 30.400 -8.453 1.00 25.33 51 LEU B O 1
ATOM 1313 N N . ALA B 1 52 ? 40.659 28.559 -8.779 1.00 21.17 52 ALA B N 1
ATOM 1314 C CA . ALA B 1 52 ? 39.417 29.315 -8.723 1.00 19.94 52 ALA B CA 1
ATOM 1315 C C . ALA B 1 52 ? 38.268 28.378 -8.408 1.00 16.66 52 ALA B C 1
ATOM 1316 O O . ALA B 1 52 ? 38.273 27.217 -8.798 1.00 21.81 52 ALA B O 1
ATOM 1318 N N . TYR B 1 53 ? 37.298 28.899 -7.664 1.00 21.54 53 TYR B N 1
ATOM 1319 C CA . TYR B 1 53 ? 36.020 28.240 -7.437 1.00 17.49 53 TYR B CA 1
ATOM 1320 C C . TYR B 1 53 ? 34.926 29.030 -8.144 1.00 23.37 53 TYR B C 1
ATOM 1321 O O . TYR B 1 53 ? 34.874 30.260 -8.025 1.00 27.85 53 TYR B O 1
ATOM 1330 N N . LEU B 1 54 ? 34.038 28.334 -8.854 1.00 22.72 54 LEU B N 1
ATOM 1331 C CA . LEU B 1 54 ? 33.028 28.995 -9.680 1.00 27.86 54 LEU B CA 1
ATOM 1332 C C . LEU B 1 54 ? 31.667 28.368 -9.432 1.00 24.43 54 LEU B C 1
ATOM 1333 O O . LEU B 1 54 ? 31.507 27.152 -9.564 1.00 24.26 54 LEU B O 1
ATOM 1338 N N . SER B 1 55 ? 30.692 29.193 -9.078 1.00 23.34 55 SER B N 1
ATOM 1339 C CA . SER B 1 55 ? 29.323 28.725 -8.918 1.00 23.77 55 SER B CA 1
ATOM 1340 C C . SER B 1 55 ? 28.401 29.888 -9.234 1.00 25.84 55 SER B C 1
ATOM 1341 O O . SER B 1 55 ? 28.847 31.008 -9.489 1.00 29.06 55 SER B O 1
ATOM 1344 N N . ARG B 1 56 ? 27.102 29.610 -9.204 1.00 21.85 56 ARG B N 1
ATOM 1345 C CA . ARG B 1 56 ? 26.128 30.643 -9.514 1.00 28.85 56 ARG B CA 1
ATOM 1346 C C . ARG B 1 56 ? 26.249 31.822 -8.561 1.00 33.08 56 ARG B C 1
ATOM 1347 O O . ARG B 1 56 ? 26.169 32.984 -8.984 1.00 29.91 56 ARG B O 1
ATOM 1355 N N . SER B 1 57 ? 26.474 31.538 -7.280 1.00 30.00 57 SER B N 1
ATOM 1356 C CA . SER B 1 57 ? 26.367 32.515 -6.213 1.00 27.86 57 SER B CA 1
ATOM 1357 C C . SER B 1 57 ? 27.708 32.943 -5.646 1.00 35.89 57 SER B C 1
ATOM 1358 O O . SER B 1 57 ? 27.738 33.835 -4.796 1.00 36.27 57 SER B O 1
ATOM 1361 N N . ARG B 1 58 ? 28.813 32.347 -6.087 1.00 42.65 58 ARG B N 1
ATOM 1362 C CA . ARG B 1 58 ? 30.100 32.552 -5.428 1.00 42.67 58 ARG B CA 1
ATOM 1363 C C . ARG B 1 58 ? 31.237 32.379 -6.428 1.00 42.19 58 ARG B C 1
ATOM 1364 O O . ARG B 1 58 ? 31.251 31.417 -7.203 1.00 43.47 58 ARG B O 1
ATOM 1372 N N . THR B 1 59 ? 32.190 33.305 -6.391 1.00 39.70 59 THR B N 1
ATOM 1373 C CA . THR B 1 59 ? 33.375 33.272 -7.235 1.00 36.66 59 THR B CA 1
ATOM 1374 C C . THR B 1 59 ? 34.586 33.554 -6.358 1.00 35.79 59 THR B C 1
ATOM 1375 O O . THR B 1 59 ? 34.619 34.568 -5.658 1.00 48.69 59 THR B O 1
ATOM 1379 N N . LYS B 1 60 ? 35.567 32.658 -6.382 1.00 29.60 60 LYS B N 1
ATOM 1380 C CA . LYS B 1 60 ? 36.737 32.747 -5.512 1.00 30.39 60 LYS B CA 1
ATOM 1381 C C . LYS B 1 60 ? 37.978 32.498 -6.356 1.00 25.84 60 LYS B C 1
ATOM 1382 O O . LYS B 1 60 ? 38.176 31.391 -6.862 1.00 26.43 60 LYS B O 1
ATOM 1388 N N . LEU B 1 61 ? 38.794 33.523 -6.532 1.00 28.86 61 LEU B N 1
ATOM 1389 C CA . LEU B 1 61 ? 40.094 33.382 -7.163 1.00 30.62 61 LEU B CA 1
ATOM 1390 C C . LEU B 1 61 ? 41.154 33.288 -6.072 1.00 34.23 61 LEU B C 1
ATOM 1391 O O . LEU B 1 61 ? 41.049 33.958 -5.039 1.00 37.17 61 LEU B O 1
ATOM 1396 N N . ALA B 1 62 ? 42.151 32.426 -6.285 1.00 31.35 62 ALA B N 1
ATOM 1397 C CA . ALA B 1 62 ? 43.180 32.209 -5.271 1.00 22.51 62 ALA B CA 1
ATOM 1398 C C . ALA B 1 62 ? 43.937 33.504 -5.006 1.00 29.22 62 ALA B C 1
ATOM 1399 O O . ALA B 1 62 ? 44.273 34.242 -5.937 1.00 31.82 62 ALA B O 1
ATOM 1401 N N . GLU B 1 63 ? 44.201 33.768 -3.723 1.00 34.70 63 GLU B N 1
ATOM 1402 C CA . GLU B 1 63 ? 44.761 35.047 -3.293 1.00 39.06 63 GLU B CA 1
ATOM 1403 C C . GLU B 1 63 ? 46.029 35.421 -4.057 1.00 36.51 63 GLU B C 1
ATOM 1404 O O . GLU B 1 63 ? 46.250 36.594 -4.372 1.00 45.86 63 GLU B O 1
ATOM 1410 N N . GLU B 1 64 ? 46.882 34.443 -4.359 1.00 32.98 64 GLU B N 1
ATOM 1411 C CA . GLU B 1 64 ? 48.175 34.779 -4.952 1.00 41.93 64 GLU B CA 1
ATOM 1412 C C . GLU B 1 64 ? 48.083 35.131 -6.435 1.00 46.07 64 GLU B C 1
ATOM 1413 O O . GLU B 1 64 ? 49.053 35.669 -6.983 1.00 48.42 64 GLU B O 1
ATOM 1419 N N . LEU B 1 65 ? 46.961 34.844 -7.099 1.00 31.04 65 LEU B N 1
ATOM 1420 C CA . LEU B 1 65 ? 46.844 35.117 -8.528 1.00 33.79 65 LEU B CA 1
ATOM 1421 C C . LEU B 1 65 ? 46.383 36.548 -8.801 1.00 39.88 65 LEU B C 1
ATOM 1422 O O . LEU B 1 65 ? 45.591 37.128 -8.049 1.00 37.64 65 LEU B O 1
ATOM 1427 N N . ASP B 1 66 ? 46.901 37.121 -9.919 1.00 37.75 66 ASP B N 1
ATOM 1428 C CA . ASP B 1 66 ? 46.506 38.431 -10.443 1.00 44.61 66 ASP B CA 1
ATOM 1429 C C . ASP B 1 66 ? 45.313 38.273 -11.379 1.00 40.41 66 ASP B C 1
ATOM 1430 O O . ASP B 1 66 ? 45.382 37.492 -12.336 1.00 31.57 66 ASP B O 1
ATOM 1435 N N . PRO B 1 67 ? 44.211 38.977 -11.124 1.00 39.98 67 PRO B N 1
ATOM 1436 C CA . PRO B 1 67 ? 43.017 38.802 -11.967 1.00 37.71 67 PRO B CA 1
ATOM 1437 C C . PRO B 1 67 ? 43.189 39.312 -13.382 1.00 42.51 67 PRO B C 1
ATOM 1438 O O . PRO B 1 67 ? 42.436 38.879 -14.262 1.00 50.12 67 PRO B O 1
ATOM 1442 N N . LYS B 1 68 ? 44.137 40.218 -13.636 1.00 50.11 68 LYS B N 1
ATOM 1443 C CA . LYS B 1 68 ? 44.410 40.669 -15.000 1.00 50.22 68 LYS B CA 1
ATOM 1444 C C . LYS B 1 68 ? 45.196 39.646 -15.808 1.00 45.33 68 LYS B C 1
ATOM 1445 O O . LYS B 1 68 ? 45.275 39.777 -17.034 1.00 47.01 68 LYS B O 1
ATOM 1451 N N . GLN B 1 69 ? 45.787 38.645 -15.157 1.00 37.14 69 GLN B N 1
ATOM 1452 C CA . GLN B 1 69 ? 46.494 37.574 -15.846 1.00 36.19 69 GLN B CA 1
ATOM 1453 C C . GLN B 1 69 ? 45.652 36.318 -16.006 1.00 35.11 69 GLN B C 1
ATOM 1454 O O . GLN B 1 69 ? 45.699 35.684 -17.064 1.00 37.05 69 GLN B O 1
ATOM 1460 N N . ILE B 1 70 ? 44.872 35.948 -14.991 1.00 28.70 70 ILE B N 1
ATOM 1461 C CA . ILE B 1 70 ? 44.059 34.736 -15.030 1.00 30.32 70 ILE B CA 1
ATOM 1462 C C . ILE B 1 70 ? 42.692 35.027 -14.426 1.00 28.82 70 ILE B C 1
ATOM 1463 O O . ILE B 1 70 ? 42.583 35.724 -13.416 1.00 29.00 70 ILE B O 1
ATOM 1468 N N . SER B 1 71 ? 41.651 34.467 -15.031 1.00 30.86 71 SER B N 1
ATOM 1469 C CA . SER B 1 71 ? 40.275 34.721 -14.629 1.00 35.61 71 SER B CA 1
ATOM 1470 C C . SER B 1 71 ? 39.441 33.485 -14.918 1.00 31.10 71 SER B C 1
ATOM 1471 O O . SER B 1 71 ? 39.806 32.661 -15.755 1.00 28.52 71 SER B O 1
ATOM 1474 N N . GLY B 1 72 ? 38.292 33.381 -14.249 1.00 24.98 72 GLY B N 1
ATOM 1475 C CA . GLY B 1 72 ? 37.379 32.280 -14.493 1.00 25.33 72 GLY B CA 1
ATOM 1476 C C . GLY B 1 72 ? 35.945 32.759 -14.506 1.00 24.94 72 GLY B C 1
ATOM 1477 O O . GLY B 1 72 ? 35.627 33.837 -14.015 1.00 25.89 72 GLY B O 1
ATOM 1478 N N . GLN B 1 73 ? 35.069 31.930 -15.064 1.00 26.35 73 GLN B N 1
ATOM 1479 C CA . GLN B 1 73 ? 33.667 32.313 -15.122 1.00 29.76 73 GLN B CA 1
ATOM 1480 C C . GLN B 1 73 ? 32.764 31.084 -15.149 1.00 32.32 73 GLN B C 1
ATOM 1481 O O . GLN B 1 73 ? 33.112 30.056 -15.733 1.00 32.10 73 GLN B O 1
ATOM 1487 N N . ARG B 1 74 ? 31.615 31.194 -14.485 1.00 32.35 74 ARG B N 1
ATOM 1488 C CA . ARG B 1 74 ? 30.543 30.211 -14.584 1.00 32.50 74 ARG B CA 1
ATOM 1489 C C . ARG B 1 74 ? 29.682 30.604 -15.772 1.00 32.18 74 ARG B C 1
ATOM 1490 O O . ARG B 1 74 ? 28.931 31.576 -15.697 1.00 33.08 74 ARG B O 1
ATOM 1498 N N . ILE B 1 75 ? 29.802 29.879 -16.878 1.00 34.12 75 ILE B N 1
ATOM 1499 C CA . ILE B 1 75 ? 28.990 30.237 -18.036 1.00 42.98 75 ILE B CA 1
ATOM 1500 C C . ILE B 1 75 ? 27.557 29.786 -17.843 1.00 43.07 75 ILE B C 1
ATOM 1501 O O . ILE B 1 75 ? 26.614 30.488 -18.220 1.00 44.01 75 ILE B O 1
ATOM 1506 N N . GLN B 1 76 ? 27.380 28.601 -17.275 1.00 46.26 76 GLN B N 1
ATOM 1507 C CA . GLN B 1 76 ? 26.095 27.920 -17.241 1.00 44.30 76 GLN B CA 1
ATOM 1508 C C . GLN B 1 76 ? 26.070 26.996 -16.039 1.00 44.65 76 GLN B C 1
ATOM 1509 O O . GLN B 1 76 ? 27.066 26.824 -15.333 1.00 54.33 76 GLN B O 1
ATOM 1515 N N . ASP B 1 77 ? 24.930 26.346 -15.860 1.00 45.71 77 ASP B N 1
ATOM 1516 C CA . ASP B 1 77 ? 24.757 25.445 -14.735 1.00 56.90 77 ASP B CA 1
ATOM 1517 C C . ASP B 1 77 ? 25.841 24.373 -14.699 1.00 58.96 77 ASP B C 1
ATOM 1518 O O . ASP B 1 77 ? 26.316 23.994 -13.620 1.00 64.80 77 ASP B O 1
ATOM 1523 N N . THR B 1 78 ? 26.290 23.932 -15.872 1.00 41.31 78 THR B N 1
ATOM 1524 C CA . THR B 1 78 ? 27.250 22.811 -15.972 1.00 32.86 78 THR B CA 1
ATOM 1525 C C . THR B 1 78 ? 28.421 23.182 -16.869 1.00 29.65 78 THR B C 1
ATOM 1526 O O . THR B 1 78 ? 29.053 22.291 -17.399 1.00 31.28 78 THR B O 1
ATOM 1530 N N . LEU B 1 79 ? 28.682 24.460 -17.024 1.00 28.21 79 LEU B N 1
ATOM 1531 C CA . LEU B 1 79 ? 29.687 24.914 -17.972 1.00 23.88 79 LEU B CA 1
ATOM 1532 C C . LEU B 1 79 ? 30.513 25.998 -17.310 1.00 25.57 79 LEU B C 1
ATOM 1533 O O . LEU B 1 79 ? 29.969 27.006 -16.860 1.00 33.40 79 LEU B O 1
ATOM 1538 N N . TYR B 1 80 ? 31.821 25.783 -17.252 1.00 24.39 80 TYR B N 1
ATOM 1539 C CA . TYR B 1 80 ? 32.736 26.677 -16.564 1.00 22.56 80 TYR B CA 1
ATOM 1540 C C . TYR B 1 80 ? 33.966 26.892 -17.428 1.00 25.16 80 TYR B C 1
ATOM 1541 O O . TYR B 1 80 ? 34.388 26.006 -18.171 1.00 28.24 80 TYR B O 1
ATOM 1550 N N . SER B 1 81 ? 34.532 28.087 -17.331 1.00 29.63 81 SER B N 1
ATOM 1551 C CA . SER B 1 81 ? 35.645 28.471 -18.180 1.00 25.95 81 SER B CA 1
ATOM 1552 C C . SER B 1 81 ? 36.802 28.986 -17.333 1.00 26.03 81 SER B C 1
ATOM 1553 O O . SER B 1 81 ? 36.614 29.446 -16.205 1.00 26.77 81 SER B O 1
ATOM 1556 N N . LEU B 1 82 ? 38.010 28.896 -17.891 1.00 31.07 82 LEU B N 1
ATOM 1557 C CA . LEU B 1 82 ? 39.196 29.507 -17.303 1.00 28.50 82 LEU B CA 1
ATOM 1558 C C . LEU B 1 82 ? 39.974 30.220 -18.400 1.00 26.25 82 LEU B C 1
ATOM 1559 O O . LEU B 1 82 ? 40.111 29.699 -19.514 1.00 26.54 82 LEU B O 1
ATOM 1564 N N . THR B 1 83 ? 40.463 31.420 -18.099 1.00 21.58 83 THR B N 1
ATOM 1565 C CA . THR B 1 83 ? 41.118 32.247 -19.104 1.00 31.18 83 THR B CA 1
ATOM 1566 C C . THR B 1 83 ? 42.490 32.687 -18.614 1.00 30.81 83 THR B C 1
ATOM 1567 O O . THR B 1 83 ? 42.597 33.365 -17.591 1.00 31.67 83 THR B O 1
ATOM 1571 N N . LEU B 1 84 ? 43.530 32.311 -19.345 1.00 34.40 84 LEU B N 1
ATOM 1572 C CA . LEU B 1 84 ? 44.844 32.923 -19.192 1.00 37.46 84 LEU B CA 1
ATOM 1573 C C . LEU B 1 84 ? 44.925 34.075 -20.187 1.00 34.23 84 LEU B C 1
ATOM 1574 O O . LEU B 1 84 ? 44.779 33.862 -21.396 1.00 28.28 84 LEU B O 1
ATOM 1579 N N . HIS B 1 85 ? 45.145 35.293 -19.688 1.00 29.25 85 HIS B N 1
ATOM 1580 C CA . HIS B 1 85 ? 44.903 36.455 -20.541 1.00 36.39 85 HIS B CA 1
ATOM 1581 C C . HIS B 1 85 ? 46.084 36.780 -21.452 1.00 36.58 85 HIS B C 1
ATOM 1582 O O . HIS B 1 85 ? 45.875 37.128 -22.618 1.00 40.66 85 HIS B O 1
ATOM 1589 N N . ARG B 1 86 ? 47.321 36.663 -20.965 1.00 31.32 86 ARG B N 1
ATOM 1590 C CA . ARG B 1 86 ? 48.501 36.758 -21.834 1.00 39.88 86 ARG B CA 1
ATOM 1591 C C . ARG B 1 86 ? 49.491 35.666 -21.422 1.00 36.16 86 ARG B C 1
ATOM 1592 O O . ARG B 1 86 ? 50.253 35.840 -20.464 1.00 28.33 86 ARG B O 1
ATOM 1600 N N . PHE B 1 87 ? 49.486 34.560 -22.174 1.00 31.74 87 PHE B N 1
ATOM 1601 C CA . PHE B 1 87 ? 50.154 33.327 -21.763 1.00 32.15 87 PHE B CA 1
ATOM 1602 C C . PHE B 1 87 ? 51.631 33.569 -21.496 1.00 35.84 87 PHE B C 1
ATOM 1603 O O . PHE B 1 87 ? 52.324 34.177 -22.313 1.00 40.45 87 PHE B O 1
ATOM 1611 N N . ARG B 1 88 ? 52.112 33.078 -20.354 1.00 35.69 88 ARG B N 1
ATOM 1612 C CA . ARG B 1 88 ? 53.518 33.168 -19.978 1.00 34.15 88 ARG B CA 1
ATOM 1613 C C . ARG B 1 88 ? 54.052 31.791 -19.583 1.00 37.15 88 ARG B C 1
ATOM 1614 O O . ARG B 1 88 ? 53.298 30.884 -19.211 1.00 33.75 88 ARG B O 1
ATOM 1622 N N . LYS B 1 89 ? 55.376 31.662 -19.611 1.00 30.11 89 LYS B N 1
ATOM 1623 C CA . LYS B 1 89 ? 56.061 30.373 -19.356 1.00 32.93 89 LYS B CA 1
ATOM 1624 C C . LYS B 1 89 ? 55.774 29.816 -17.964 1.00 32.20 89 LYS B C 1
ATOM 1625 O O . LYS B 1 89 ? 55.724 28.601 -17.817 1.00 28.11 89 LYS B O 1
ATOM 1631 N N . GLU B 1 90 ? 55.596 30.684 -16.995 1.00 29.39 90 GLU B N 1
ATOM 1632 C CA . GLU B 1 90 ? 55.272 30.153 -15.676 1.00 31.47 90 GLU B CA 1
ATOM 1633 C C . GLU B 1 90 ? 53.869 29.553 -15.605 1.00 34.13 90 GLU B C 1
ATOM 1634 O O . GLU B 1 90 ? 53.563 28.855 -14.633 1.00 33.35 90 GLU B O 1
ATOM 1640 N N . GLU B 1 91 ? 53.014 29.794 -16.600 1.00 31.40 91 GLU B N 1
ATOM 1641 C CA . GLU B 1 91 ? 51.685 29.192 -16.624 1.00 31.83 91 GLU B CA 1
ATOM 1642 C C . GLU B 1 91 ? 51.662 27.840 -17.329 1.00 30.15 91 GLU B C 1
ATOM 1643 O O . GLU B 1 91 ? 50.600 27.208 -17.392 1.00 17.63 91 GLU B O 1
ATOM 1649 N N . GLU B 1 92 ? 52.811 27.386 -17.841 1.00 28.95 92 GLU B N 1
ATOM 1650 C CA . GLU B 1 92 ? 52.908 26.093 -18.512 1.00 29.11 92 GLU B CA 1
ATOM 1651 C C . GLU B 1 92 ? 52.632 24.952 -17.543 1.00 29.81 92 GLU B C 1
ATOM 1652 O O . GLU B 1 92 ? 53.247 24.874 -16.473 1.00 23.01 92 GLU B O 1
ATOM 1658 N N . GLY B 1 93 ? 51.747 24.044 -17.934 1.00 22.20 93 GLY B N 1
ATOM 1659 C CA . GLY B 1 93 ? 51.501 22.867 -17.122 1.00 21.12 93 GLY B CA 1
ATOM 1660 C C . GLY B 1 93 ? 50.185 22.211 -17.501 1.00 18.74 93 GLY B C 1
ATOM 1661 O O . GLY B 1 93 ? 49.721 22.324 -18.631 1.00 27.90 93 GLY B O 1
ATOM 1662 N N . TYR B 1 94 ? 49.607 21.520 -16.528 1.00 18.07 94 TYR B N 1
ATOM 1663 C CA . TYR B 1 94 ? 48.363 20.787 -16.709 1.00 18.32 94 TYR B CA 1
ATOM 1664 C C . TYR B 1 94 ? 47.243 21.480 -15.947 1.00 19.66 94 TYR B C 1
ATOM 1665 O O . TYR B 1 94 ? 47.407 21.824 -14.769 1.00 24.06 94 TYR B O 1
ATOM 1674 N N . TYR B 1 95 ? 46.109 21.673 -16.616 1.00 18.58 95 TYR B N 1
ATOM 1675 C CA . TYR B 1 95 ? 44.917 22.250 -16.015 1.00 17.29 95 TYR B CA 1
ATOM 1676 C C . TYR B 1 95 ? 43.799 21.219 -16.002 1.00 16.78 95 TYR B C 1
ATOM 1677 O O . TYR B 1 95 ? 43.715 20.362 -16.884 1.00 24.36 95 TYR B O 1
ATOM 1686 N N . PHE B 1 96 ? 42.952 21.296 -14.984 1.00 17.37 96 PHE B N 1
ATOM 1687 C CA . PHE B 1 96 ? 41.835 20.372 -14.868 1.00 22.97 96 PHE B CA 1
ATOM 1688 C C . PHE B 1 96 ? 40.818 20.937 -13.882 1.00 23.55 96 PHE B C 1
ATOM 1689 O O . PHE B 1 96 ? 41.099 21.873 -13.125 1.00 21.61 96 PHE B O 1
ATOM 1697 N N . CYS B 1 97 ? 39.617 20.382 -13.928 1.00 19.55 97 CYS B N 1
ATOM 1698 C CA . CYS B 1 97 ? 38.554 20.856 -13.058 1.00 33.77 97 CYS B CA 1
ATOM 1699 C C . CYS B 1 97 ? 38.092 19.718 -12.153 1.00 22.60 97 CYS B C 1
ATOM 1700 O O . CYS B 1 97 ? 38.406 18.545 -12.373 1.00 21.89 97 CYS B O 1
ATOM 1703 N N . SER B 1 98 ? 37.344 20.087 -11.117 1.00 25.73 98 SER B N 1
ATOM 1704 C CA . SER B 1 98 ? 36.979 19.172 -10.046 1.00 20.87 98 SER B CA 1
ATOM 1705 C C . SER B 1 98 ? 35.561 19.444 -9.575 1.00 23.09 98 SER B C 1
ATOM 1706 O O . SER B 1 98 ? 35.107 20.586 -9.549 1.00 24.83 98 SER B O 1
ATOM 1709 N N . VAL B 1 99 ? 34.889 18.384 -9.133 1.00 29.90 99 VAL B N 1
ATOM 1710 C CA . VAL B 1 99 ? 33.501 18.446 -8.692 1.00 20.67 99 VAL B CA 1
ATOM 1711 C C . VAL B 1 99 ? 33.267 17.319 -7.691 1.00 20.93 99 VAL B C 1
ATOM 1712 O O . VAL B 1 99 ? 33.891 16.265 -7.770 1.00 25.13 99 VAL B O 1
ATOM 1716 N N . VAL B 1 100 ? 32.362 17.537 -6.737 1.00 18.14 100 VAL B N 1
ATOM 1717 C CA . VAL B 1 100 ? 31.934 16.496 -5.804 1.00 18.43 100 VAL B CA 1
ATOM 1718 C C . VAL B 1 100 ? 30.578 15.965 -6.247 1.00 25.99 100 VAL B C 1
ATOM 1719 O O . VAL B 1 100 ? 29.706 16.744 -6.641 1.00 29.88 100 VAL B O 1
ATOM 1723 N N . SER B 1 101 ? 30.386 14.649 -6.157 1.00 25.85 101 SER B N 1
ATOM 1724 C CA . SER B 1 101 ? 29.084 14.032 -6.397 1.00 32.17 101 SER B CA 1
ATOM 1725 C C . SER B 1 101 ? 28.909 12.856 -5.450 1.00 27.34 101 SER B C 1
ATOM 1726 O O . SER B 1 101 ? 29.683 11.900 -5.509 1.00 26.91 101 SER B O 1
ATOM 1729 N N . ASN B 1 102 ? 27.870 12.902 -4.616 1.00 31.45 102 ASN B N 1
ATOM 1730 C CA . ASN B 1 102 ? 27.653 11.905 -3.559 1.00 36.49 102 ASN B CA 1
ATOM 1731 C C . ASN B 1 102 ? 28.833 11.649 -2.627 1.00 35.06 102 ASN B C 1
ATOM 1732 O O . ASN B 1 102 ? 29.121 10.508 -2.255 1.00 34.61 102 ASN B O 1
ATOM 1737 N N . SER B 1 103 ? 29.539 12.729 -2.290 1.00 37.39 103 SER B N 1
ATOM 1738 C CA . SER B 1 103 ? 30.728 12.756 -1.447 1.00 39.13 103 SER B CA 1
ATOM 1739 C C . SER B 1 103 ? 32.010 12.344 -2.166 1.00 36.04 103 SER B C 1
ATOM 1740 O O . SER B 1 103 ? 33.085 12.410 -1.566 1.00 37.89 103 SER B O 1
ATOM 1743 N N . VAL B 1 104 ? 31.947 11.952 -3.424 1.00 26.77 104 VAL B N 1
ATOM 1744 C CA . VAL B 1 104 ? 33.134 11.561 -4.164 1.00 27.51 104 VAL B CA 1
ATOM 1745 C C . VAL B 1 104 ? 33.698 12.771 -4.886 1.00 28.40 104 VAL B C 1
ATOM 1746 O O . VAL B 1 104 ? 32.975 13.460 -5.611 1.00 25.57 104 VAL B O 1
ATOM 1750 N N . LEU B 1 105 ? 34.984 13.030 -4.688 1.00 24.04 105 LEU B N 1
ATOM 1751 C CA . LEU B 1 105 ? 35.681 14.041 -5.466 1.00 21.34 105 LEU B CA 1
ATOM 1752 C C . LEU B 1 105 ? 36.042 13.475 -6.837 1.00 24.72 105 LEU B C 1
ATOM 1753 O O . LEU B 1 105 ? 36.591 12.371 -6.941 1.00 21.45 105 LEU B O 1
ATOM 1758 N N . TYR B 1 106 ? 35.739 14.235 -7.882 1.00 15.33 106 TYR B N 1
ATOM 1759 C CA . TYR B 1 106 ? 36.096 13.881 -9.244 1.00 16.23 106 TYR B CA 1
ATOM 1760 C C . TYR B 1 106 ? 37.049 14.913 -9.829 1.00 19.00 106 TYR B C 1
ATOM 1761 O O . TYR B 1 106 ? 36.955 16.111 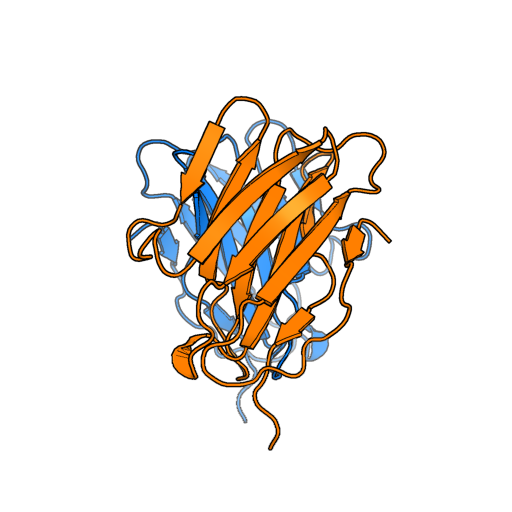-9.544 1.00 27.30 106 TYR B O 1
ATOM 1770 N N . PHE B 1 107 ? 37.963 14.437 -10.655 1.00 20.01 107 PHE B N 1
ATOM 1771 C CA . PHE B 1 107 ? 38.909 15.294 -11.348 1.00 21.15 107 PHE B CA 1
ATOM 1772 C C . PHE B 1 107 ? 38.799 15.015 -12.834 1.00 18.30 107 PHE B C 1
ATOM 1773 O O . PHE B 1 107 ? 38.665 13.860 -13.245 1.00 28.69 107 PHE B O 1
ATOM 1781 N N . SER B 1 108 ? 38.813 16.062 -13.637 1.00 21.44 108 SER B N 1
ATOM 1782 C CA . SER B 1 108 ? 38.732 15.839 -15.066 1.00 18.98 108 SER B CA 1
ATOM 1783 C C . SER B 1 108 ? 40.085 15.365 -15.589 1.00 28.10 108 SER B C 1
ATOM 1784 O O . SER B 1 108 ? 41.080 15.294 -14.858 1.00 24.16 108 SER B O 1
ATOM 1787 N N . ALA B 1 109 ? 40.114 15.035 -16.876 1.00 26.22 109 ALA B N 1
ATOM 1788 C CA . ALA B 1 109 ? 41.377 14.763 -17.532 1.00 18.56 109 ALA B CA 1
ATOM 1789 C C . ALA B 1 109 ? 42.235 16.024 -17.523 1.00 15.98 109 ALA B C 1
ATOM 1790 O O . ALA B 1 109 ? 41.739 17.145 -17.424 1.00 21.60 109 ALA B O 1
ATOM 1792 N N . PHE B 1 110 ? 43.539 15.826 -17.610 1.00 16.45 110 PHE B N 1
ATOM 1793 C CA . PHE B 1 110 ? 44.475 16.933 -17.648 1.00 16.50 110 PHE B CA 1
ATOM 1794 C C . PHE B 1 110 ? 44.437 17.604 -19.028 1.00 28.20 110 PHE B C 1
ATOM 1795 O O . PHE B 1 110 ? 44.357 16.928 -20.063 1.00 29.39 110 PHE B O 1
ATOM 1803 N N . VAL B 1 111 ? 44.447 18.925 -19.037 1.00 21.66 111 VAL B N 1
ATOM 1804 C CA . VAL B 1 111 ? 44.579 19.693 -20.281 1.00 19.75 111 VAL B CA 1
ATOM 1805 C C . VAL B 1 111 ? 46.033 20.185 -20.351 1.00 24.81 111 VAL B C 1
ATOM 1806 O O . VAL B 1 111 ? 46.394 21.088 -19.588 1.00 28.84 111 VAL B O 1
ATOM 1810 N N . PRO B 1 112 ? 46.872 19.593 -21.197 1.00 22.52 112 PRO B N 1
ATOM 1811 C CA . PRO B 1 112 ? 48.242 20.122 -21.354 1.00 24.94 112 PRO B CA 1
ATOM 1812 C C . PRO B 1 112 ? 48.209 21.495 -22.011 1.00 27.53 112 PRO B C 1
ATOM 1813 O O . PRO B 1 112 ? 47.558 21.689 -23.039 1.00 23.91 112 PRO B O 1
ATOM 1817 N N . VAL B 1 113 ? 48.888 22.454 -21.388 1.00 19.73 113 VAL B N 1
ATOM 1818 C CA . VAL B 1 113 ? 48.983 23.823 -21.880 1.00 20.61 113 VAL B CA 1
ATOM 1819 C C . VAL B 1 113 ? 50.476 24.159 -21.889 1.00 24.37 113 VAL B C 1
ATOM 1820 O O . VAL B 1 113 ? 51.036 24.522 -20.850 1.00 22.51 113 VAL B O 1
ATOM 1824 N N . PHE B 1 114 ? 51.126 24.034 -23.051 1.00 33.17 114 PHE B N 1
ATOM 1825 C CA . PHE B 1 114 ? 52.573 24.169 -23.150 1.00 27.70 114 PHE B CA 1
ATOM 1826 C C . PHE B 1 114 ? 52.970 25.010 -24.354 1.00 28.34 114 PHE B C 1
ATOM 1827 O O . PHE B 1 114 ? 52.199 25.194 -25.300 1.00 32.23 114 PHE B O 1
ATOM 1835 N N . LEU B 1 115 ? 54.192 25.545 -24.282 1.00 34.79 115 LEU B N 1
ATOM 1836 C CA . LEU B 1 115 ? 54.818 26.299 -25.378 1.00 40.51 115 LEU B CA 1
ATOM 1837 C C . LEU B 1 115 ? 55.331 25.327 -26.439 1.00 46.03 115 LEU B C 1
ATOM 1838 O O . LEU B 1 115 ? 55.333 24.117 -26.216 1.00 40.38 115 LEU B O 1
ATOM 1843 N N . PRO B 1 116 ? 55.699 25.824 -27.629 1.00 58.42 116 PRO B N 1
ATOM 1844 C CA . PRO B 1 116 ? 55.923 24.907 -28.759 1.00 59.38 116 PRO B CA 1
ATOM 1845 C C . PRO B 1 116 ? 56.901 23.751 -28.511 1.00 63.06 116 PRO B C 1
ATOM 1846 O O . PRO B 1 116 ? 56.533 22.577 -28.732 1.00 74.51 116 PRO B O 1
ATOM 1850 N N . VAL B 1 117 ? 58.126 24.021 -28.074 1.00 54.23 117 VAL B N 1
ATOM 1851 C CA . VAL B 1 117 ? 59.118 22.971 -27.870 1.00 57.91 117 VAL B CA 1
ATOM 1852 C C . VAL B 1 117 ? 60.320 23.584 -27.148 1.00 62.68 117 VAL B C 1
ATOM 1853 O O . VAL B 1 117 ? 61.486 23.357 -27.484 1.00 62.36 117 VAL B O 1
#

InterPro domains:
  IPR003599 Immunoglobulin domain subtype [SM00409] (31-138)
  IPR007110 Immunoglobulin-like domain [PS50835] (24-121)
  IPR013106 Immunoglobulin V-set domain [PF07686] (30-134)
  IPR013106 Immunoglobulin V-set domain [SM00406] (41-121)
  IPR013783 Immunoglobulin-like fold [G3DSA:2.60.40.10] (23-145)
  IPR015468 CD8 alpha subunit [PTHR10441] (1-227)
  IPR036179 Immunoglobulin-like domain superfamily [SSF48726] (26-132)

Sequence (230 aa):
SPFRLSPVRVEGRLGQRVELQCEVLLSSAAPGCTWLFQKNEPAARPIFLAYLSRSRTKLAEELDPKQISGQRIQDTLYSLTLHRFRKEEEGYYFCSVVSNSVLYFSAFVPVFLPVSPFRLSPVRVEGRLGQRVELQCEVLLSSAAPGCTWLFQKNEPAARPIFLAYLSRSRTKLAEELDPKQISGQRIQDTLYSLTLHRFRKEEEGYYFCSVVSNSVLYFSAFVPVFLPV